Protein AF-A0A9J6DVX5-F1 (afdb_monomer)

Sequence (212 aa):
MESRRSPYCRVLVPPPRRITADFGVPSWTFKRDCSFNIYIAAEKEGKFMERRSAPELQNKARELMKMKANKMMVREQMEKESGSAVSLKDLSNIAAKHRLLQPRNDLPEVVRMLQEKHNATVRLLTDENRELQAVYFQDDVMKKSFQCWPEVIFIDATYKLLETRMSCFLVIIENGNGESEIVAVGLFSTEDADTLRWFFEEFKDLNPVGTQ

Organism: Rhipicephalus microplus (NCBI:txid6941)

pLDDT: mean 70.84, std 22.7, range [27.11, 95.69]

Radius of gyration: 30.93 Å; Cα contacts (8 Å, |Δi|>4): 215; chains: 1; bounding box: 90×48×85 Å

Nearest PDB structures (foldseek):
  4c75-assembly4_D  TM=4.278E-01  e=4.220E-01  synthetic construct
  5eph-assembly2_B  TM=4.300E-01  e=5.066E-01  Pseudomonas aeruginosa
  4uhu-assembly1_A  TM=3.845E-01  e=4.767E-01  synthetic construct
  8iso-assembly1_A  TM=4.091E-01  e=6.463E-01  Stenotrophomonas sp. KCTC 12332
  3thr-assembly1_B  TM=3.711E-01  e=4.220E-01  Rattus norvegicus

Foldseek 3Di:
DDDDDDDDDDDDDDDDDDDDDDDDDPDDDDPPPDPDDDDDFDDDPNDTDDPDDDPVLLVVLQVCVVVVHDLVVSQVVSCVVVVDRDDSVNSVVSNVVVVVVDPPDDPVVVVCCCCPVQVKDKDFDADPVRHTFKIKIFGPVLLVQCLQFVPDWDKDWDADPDPLRWIKIWIWTAHPVRDIDTNMIMTGPDDDPVSVVVRVVVVCVSRPRPPD

Solvent-accessible surface area (backbone atoms only — not comparable to full-atom values): 13495 Å² total; per-residue (Å²): 133,87,79,91,82,85,84,84,89,85,85,84,80,82,87,84,85,88,81,82,87,87,85,91,72,100,64,88,83,77,76,89,88,55,103,58,92,78,83,84,78,65,70,57,93,93,39,79,71,74,89,73,74,59,70,68,59,54,52,54,52,48,53,49,52,70,71,67,50,57,67,67,59,54,36,54,53,46,29,73,74,65,78,42,93,63,53,72,64,55,57,49,50,52,53,52,53,51,58,73,71,47,85,85,78,54,60,70,59,52,53,48,47,39,38,75,75,58,61,24,52,75,48,77,42,60,48,98,88,69,46,75,36,35,37,40,40,36,37,67,63,20,51,50,53,40,71,76,31,71,87,48,80,46,77,48,78,44,74,67,82,42,98,81,62,30,38,38,35,40,34,31,27,49,42,99,86,73,48,76,43,68,40,36,40,36,42,24,65,54,95,44,74,67,55,52,49,51,52,53,49,53,51,45,71,76,52,69,76,72,86,121

Structure (mmCIF, N/CA/C/O backbone):
data_AF-A0A9J6DVX5-F1
#
_entry.id   AF-A0A9J6DVX5-F1
#
loop_
_atom_site.group_PDB
_atom_site.id
_atom_site.type_symbol
_atom_site.label_atom_id
_atom_site.label_alt_id
_atom_site.label_comp_id
_atom_site.label_asym_id
_atom_site.label_entity_id
_atom_site.label_seq_id
_atom_site.pdbx_PDB_ins_code
_atom_site.Cartn_x
_atom_site.Cartn_y
_atom_site.Cartn_z
_atom_site.occupancy
_atom_site.B_iso_or_equiv
_atom_site.auth_seq_id
_atom_site.auth_comp_id
_atom_site.auth_asym_id
_atom_site.auth_atom_id
_atom_site.pdbx_PDB_model_num
ATOM 1 N N . MET A 1 1 ? -65.593 -31.768 47.726 1.00 35.91 1 MET A N 1
ATOM 2 C CA . MET A 1 1 ? -64.366 -32.464 48.162 1.00 35.91 1 MET A CA 1
ATOM 3 C C . MET A 1 1 ? -63.219 -31.838 47.380 1.00 35.91 1 MET A C 1
ATOM 5 O O . MET A 1 1 ? -63.156 -32.035 46.178 1.00 35.91 1 MET A O 1
ATOM 9 N N . GLU A 1 2 ? -62.613 -30.756 47.885 1.00 27.11 2 GLU A N 1
ATOM 10 C CA . GLU A 1 2 ? -61.389 -30.773 48.730 1.00 27.11 2 GLU A CA 1
ATOM 11 C C . GLU A 1 2 ? -60.232 -31.496 48.025 1.00 27.11 2 GLU A C 1
ATOM 13 O O . GLU A 1 2 ? -60.391 -32.632 47.616 1.00 27.11 2 GLU A O 1
ATOM 18 N N . SER A 1 3 ? -59.050 -30.917 47.802 1.00 28.67 3 SER A N 1
ATOM 19 C CA . SER A 1 3 ? -58.213 -30.138 48.724 1.00 28.67 3 SER A CA 1
ATOM 20 C C . SER A 1 3 ? -57.052 -29.503 47.927 1.00 28.67 3 SER A C 1
ATOM 22 O O . SER A 1 3 ? -56.365 -30.197 47.190 1.00 28.67 3 SER A O 1
ATOM 24 N N . ARG A 1 4 ? -56.864 -28.174 47.946 1.00 30.17 4 ARG A N 1
ATOM 25 C CA . ARG A 1 4 ? -55.754 -27.449 48.620 1.00 30.17 4 ARG A CA 1
ATOM 26 C C . ARG A 1 4 ? -54.402 -28.205 48.709 1.00 30.17 4 ARG A C 1
ATOM 28 O O . ARG A 1 4 ? -54.316 -29.192 49.427 1.00 30.17 4 ARG A O 1
ATOM 35 N N . ARG A 1 5 ? -53.319 -27.621 48.171 1.00 32.72 5 ARG A N 1
ATOM 36 C CA . ARG A 1 5 ? -52.193 -26.972 48.903 1.00 32.72 5 ARG A CA 1
ATOM 37 C C . ARG A 1 5 ? -50.930 -26.833 48.027 1.00 32.72 5 ARG A C 1
ATOM 39 O O . ARG A 1 5 ? -50.471 -27.768 47.391 1.00 32.72 5 ARG A O 1
ATOM 46 N N . SER A 1 6 ? -50.401 -25.613 48.075 1.00 29.30 6 SER A N 1
ATOM 47 C CA . SER A 1 6 ? -49.062 -25.117 47.716 1.00 29.30 6 SER A CA 1
ATOM 48 C C . SER A 1 6 ? -47.950 -25.768 48.585 1.00 29.30 6 SER A C 1
ATOM 50 O O . SER A 1 6 ? -48.267 -26.638 49.392 1.00 29.30 6 SER A O 1
ATOM 52 N N . PRO A 1 7 ? -46.766 -25.146 48.748 1.00 43.44 7 PRO A N 1
ATOM 53 C CA . PRO A 1 7 ? -45.590 -24.927 47.892 1.00 43.44 7 PRO A CA 1
ATOM 54 C C . PRO A 1 7 ? -44.380 -25.783 48.386 1.00 43.44 7 PRO A C 1
ATOM 56 O O . PRO A 1 7 ? -44.486 -26.501 49.370 1.00 43.44 7 PRO A O 1
ATOM 59 N N . TYR A 1 8 ? -43.199 -25.609 47.777 1.00 28.34 8 TYR A N 1
ATOM 60 C CA . TYR A 1 8 ? -41.861 -25.956 48.311 1.00 28.34 8 TYR A CA 1
ATOM 61 C C . TYR A 1 8 ? -41.354 -27.421 48.297 1.00 28.34 8 TYR A C 1
ATOM 63 O O . TYR A 1 8 ? -41.702 -28.243 49.134 1.00 28.34 8 TYR A O 1
ATOM 71 N N . CYS A 1 9 ? -40.279 -27.584 47.505 1.00 27.61 9 CYS A N 1
ATOM 72 C CA . CYS A 1 9 ? -38.928 -27.969 47.961 1.00 27.61 9 CYS A CA 1
ATOM 73 C C . CYS A 1 9 ? -38.578 -29.468 48.050 1.00 27.61 9 CYS A C 1
ATOM 75 O O . CYS A 1 9 ? -39.190 -30.216 48.802 1.00 27.61 9 CYS A O 1
ATOM 77 N N . ARG A 1 10 ? -37.472 -29.859 47.391 1.00 27.52 10 ARG A N 1
ATOM 78 C CA . ARG A 1 10 ? -36.209 -30.313 48.027 1.00 27.52 10 ARG A CA 1
ATOM 79 C C . ARG A 1 10 ? -35.356 -31.106 47.032 1.00 27.52 10 ARG A C 1
ATOM 81 O O . ARG A 1 10 ? -35.725 -32.207 46.650 1.00 27.52 10 ARG A O 1
ATOM 88 N N . VAL A 1 11 ? -34.151 -30.622 46.740 1.00 27.91 11 VAL A N 1
ATOM 89 C CA . VAL A 1 11 ? -33.005 -31.530 46.592 1.00 27.91 11 VAL A CA 1
ATOM 90 C C . VAL A 1 11 ? -32.015 -31.163 47.687 1.00 27.91 11 VAL A C 1
ATOM 92 O O . VAL A 1 11 ? -31.523 -30.040 47.768 1.00 27.91 11 VAL A O 1
ATOM 95 N N . LEU A 1 12 ? -31.853 -32.123 48.590 1.00 31.02 12 LEU A N 1
ATOM 96 C CA . LEU A 1 12 ? -30.982 -32.132 49.756 1.00 31.02 12 LEU A CA 1
ATOM 97 C C . LEU A 1 12 ? -29.549 -32.449 49.316 1.00 31.02 12 LEU A C 1
ATOM 99 O O . LEU A 1 12 ? -29.352 -33.399 48.564 1.00 31.02 12 LEU A O 1
ATOM 103 N N . VAL A 1 13 ? -28.553 -31.731 49.838 1.00 30.17 13 VAL A N 1
ATOM 104 C CA . VAL A 1 13 ? -27.146 -32.183 49.864 1.00 30.17 13 VAL A CA 1
ATOM 105 C C . VAL A 1 13 ? -26.436 -31.598 51.107 1.00 30.17 13 VAL A C 1
ATOM 107 O O . VAL A 1 13 ? -26.957 -30.647 51.692 1.00 30.17 13 VAL A O 1
ATOM 110 N N . PRO A 1 14 ? -25.339 -32.213 51.600 1.00 31.70 14 PRO A N 1
ATOM 111 C CA . PRO A 1 14 ? -25.166 -32.712 52.968 1.00 31.70 14 PRO A CA 1
ATOM 112 C C . PRO A 1 14 ? -24.481 -31.686 53.899 1.00 31.70 14 PRO A C 1
ATOM 114 O O . PRO A 1 14 ? -24.074 -30.617 53.442 1.00 31.70 14 PRO A O 1
ATOM 117 N N . PRO A 1 15 ? -24.341 -31.983 55.210 1.00 29.77 15 PRO A N 1
ATOM 118 C CA . PRO A 1 15 ? -23.851 -31.028 56.204 1.00 29.77 15 PRO A CA 1
ATOM 119 C C . PRO A 1 15 ? -22.326 -30.789 56.127 1.00 29.77 15 PRO A C 1
ATOM 121 O O . PRO A 1 15 ? -21.598 -31.563 55.502 1.00 29.77 15 PRO A O 1
ATOM 124 N N . PRO A 1 16 ? -21.829 -29.709 56.764 1.00 38.16 16 PRO A N 1
ATOM 125 C CA . PRO A 1 16 ? -20.551 -29.090 56.430 1.00 38.16 16 PRO A CA 1
ATOM 126 C C . PRO A 1 16 ? -19.381 -29.647 57.252 1.00 38.16 16 PRO A C 1
ATOM 128 O O . PRO A 1 16 ? -19.539 -29.990 58.424 1.00 38.16 16 PRO A O 1
ATOM 131 N N . ARG A 1 17 ? -18.165 -29.610 56.690 1.00 31.55 17 ARG A N 1
ATOM 132 C CA . ARG A 1 17 ? -16.942 -29.531 57.506 1.00 31.55 17 ARG A CA 1
ATOM 133 C C . ARG A 1 17 ? -16.530 -28.065 57.646 1.00 31.55 17 ARG A C 1
ATOM 135 O O . ARG A 1 17 ? -16.303 -27.378 56.656 1.00 31.55 17 ARG A O 1
ATOM 142 N N . ARG A 1 18 ? -16.501 -27.605 58.900 1.00 33.59 18 ARG A N 1
ATOM 143 C CA . ARG A 1 18 ? -16.091 -26.267 59.349 1.00 33.59 18 ARG A CA 1
ATOM 144 C C . ARG A 1 18 ? -14.622 -25.993 59.035 1.00 33.59 18 ARG A C 1
ATOM 146 O O . ARG A 1 18 ? -13.783 -26.793 59.434 1.00 33.59 18 ARG A O 1
ATOM 153 N N . ILE A 1 19 ? -14.340 -24.799 58.514 1.00 30.50 19 ILE A N 1
ATOM 154 C CA . ILE A 1 19 ? -13.184 -23.983 58.913 1.00 30.50 19 ILE A CA 1
ATOM 155 C C . ILE A 1 19 ? -13.693 -22.537 59.093 1.00 30.50 19 ILE A C 1
ATOM 157 O O . ILE A 1 19 ? -14.470 -22.036 58.284 1.00 30.50 19 ILE A O 1
ATOM 161 N N . THR A 1 20 ? -13.341 -21.951 60.235 1.00 35.44 20 THR A N 1
ATOM 162 C CA . THR A 1 20 ? -13.728 -20.654 60.832 1.00 35.44 20 THR A CA 1
ATOM 163 C C . THR A 1 20 ? -13.136 -19.451 60.067 1.00 35.44 20 THR A C 1
ATOM 165 O O . THR A 1 20 ? -12.025 -19.577 59.568 1.00 35.44 20 THR A O 1
ATOM 168 N N . ALA A 1 21 ? -13.919 -18.398 59.761 1.00 35.44 21 ALA A N 1
ATOM 169 C CA . ALA A 1 21 ? -13.969 -17.059 60.416 1.00 35.44 21 ALA A CA 1
ATOM 170 C C . ALA A 1 21 ? -12.627 -16.269 60.311 1.00 35.44 21 ALA A C 1
ATOM 172 O O . ALA A 1 21 ? -11.592 -16.830 60.638 1.00 35.44 21 ALA A O 1
ATOM 173 N N . ASP A 1 22 ? -12.502 -15.029 59.809 1.00 32.22 22 ASP A N 1
ATOM 174 C CA . ASP A 1 22 ? -13.299 -13.814 60.043 1.00 32.22 22 ASP A CA 1
ATOM 175 C C . ASP A 1 22 ? -12.993 -12.657 59.040 1.00 32.22 22 ASP A C 1
ATOM 177 O O . ASP A 1 22 ? -11.993 -12.675 58.325 1.00 32.22 22 ASP A O 1
ATOM 181 N N . PHE A 1 23 ? -13.840 -11.613 59.117 1.00 32.16 23 PHE A N 1
ATOM 182 C CA . PHE A 1 23 ? -13.675 -10.199 58.702 1.00 32.16 23 PHE A CA 1
ATOM 183 C C . PHE A 1 23 ? -14.101 -9.742 57.283 1.00 32.16 23 PHE A C 1
ATOM 185 O O . PHE A 1 23 ? -13.308 -9.566 56.366 1.00 32.16 23 PHE A O 1
ATOM 192 N N . GLY A 1 24 ? -15.397 -9.414 57.165 1.00 41.31 24 GLY A N 1
ATOM 193 C CA . GLY A 1 24 ? -15.870 -8.044 56.890 1.00 41.31 24 GLY A CA 1
ATOM 194 C 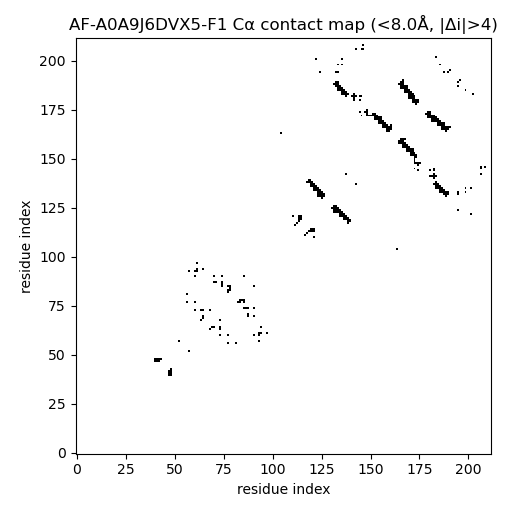C . GLY A 1 24 ? -15.489 -7.329 55.585 1.00 41.31 24 GLY A C 1
ATOM 195 O O . GLY A 1 24 ? -14.767 -6.343 55.645 1.00 41.31 24 GLY A O 1
ATOM 196 N N . VAL A 1 25 ? -16.091 -7.708 54.446 1.00 31.88 25 VAL A N 1
ATOM 197 C CA . VAL A 1 25 ? -16.283 -6.842 53.253 1.00 31.88 25 VAL A CA 1
ATOM 198 C C . VAL A 1 25 ? -17.513 -7.344 52.465 1.00 31.88 25 VAL A C 1
ATOM 200 O O . VAL A 1 25 ? -17.597 -8.558 52.252 1.00 31.88 25 VAL A O 1
ATOM 203 N N . PRO A 1 26 ? -18.464 -6.507 51.982 1.00 31.94 26 PRO A N 1
ATOM 204 C CA . PRO A 1 26 ? -19.507 -6.971 51.065 1.00 31.94 26 PRO A CA 1
ATOM 205 C C . PRO A 1 26 ? -18.882 -7.221 49.686 1.00 31.94 26 PRO A C 1
ATOM 207 O O . PRO A 1 26 ? -18.869 -6.369 48.799 1.00 31.94 26 PRO A O 1
ATOM 210 N N . SER A 1 27 ? -18.292 -8.401 49.537 1.00 29.58 27 SER A N 1
ATOM 211 C CA . SER A 1 27 ? -17.757 -8.910 48.282 1.00 29.58 27 SER A CA 1
ATOM 212 C C . SER A 1 27 ? -18.866 -9.618 47.509 1.00 29.58 27 SER A C 1
ATOM 214 O O . SER A 1 27 ? -19.685 -10.344 48.071 1.00 29.58 27 SER A O 1
ATOM 216 N N . TRP A 1 28 ? -18.902 -9.395 46.199 1.00 35.62 28 TRP A N 1
ATOM 217 C CA . TRP A 1 28 ? -19.701 -10.197 45.282 1.00 35.62 28 TRP A CA 1
ATOM 218 C C . TRP A 1 28 ? -19.323 -11.671 45.463 1.00 35.62 28 TRP A C 1
ATOM 220 O O . TRP A 1 28 ? -18.199 -12.068 45.153 1.00 35.62 28 TRP A O 1
ATOM 230 N N . THR A 1 29 ? -20.237 -12.489 45.977 1.00 34.22 29 THR A N 1
ATOM 231 C CA . THR A 1 29 ? -19.992 -13.918 46.177 1.00 34.22 29 THR A CA 1
ATOM 232 C C . THR A 1 29 ? -20.212 -14.663 44.866 1.00 34.22 29 THR A C 1
ATOM 234 O O . THR A 1 29 ? -21.312 -15.079 44.513 1.00 34.22 29 THR A O 1
ATOM 237 N N . PHE A 1 30 ? -19.127 -14.832 44.114 1.00 33.97 30 PHE A N 1
ATOM 238 C CA . PHE A 1 30 ? -19.067 -15.775 43.003 1.00 33.97 30 PHE A CA 1
ATOM 239 C C . PHE A 1 30 ? -19.060 -17.198 43.578 1.00 33.97 30 PHE A C 1
ATOM 241 O O . PHE A 1 30 ? -18.118 -17.581 44.274 1.00 33.97 30 PHE A O 1
ATOM 248 N N . LYS A 1 31 ? -20.099 -17.995 43.317 1.00 35.09 31 LYS A N 1
ATOM 249 C CA . LYS A 1 31 ? -20.113 -19.414 43.695 1.00 35.09 31 LYS A CA 1
ATOM 250 C C . LYS A 1 31 ? -19.370 -20.189 42.599 1.00 35.09 31 LYS A C 1
ATOM 252 O O . LYS A 1 31 ? -19.887 -20.315 41.497 1.00 35.09 31 LYS A O 1
ATOM 257 N N . ARG A 1 32 ? -18.140 -20.648 42.871 1.00 42.12 32 ARG A N 1
ATOM 258 C CA . ARG A 1 32 ? -17.258 -21.314 41.883 1.00 42.12 32 ARG A CA 1
ATOM 259 C C . ARG A 1 32 ? -17.693 -22.722 41.455 1.00 42.12 32 ARG A C 1
ATOM 261 O O . ARG A 1 32 ? -17.075 -23.268 40.552 1.00 42.12 32 ARG A O 1
ATOM 268 N N . ASP A 1 33 ? -18.776 -23.266 42.006 1.00 36.09 33 ASP A N 1
ATOM 269 C CA . ASP A 1 33 ? -19.093 -24.692 41.856 1.00 36.09 33 ASP A CA 1
ATOM 270 C C . ASP A 1 33 ? -20.469 -24.942 41.212 1.00 36.09 33 ASP A C 1
ATOM 272 O O . ASP A 1 33 ? -21.287 -25.705 41.723 1.00 36.09 33 ASP A O 1
ATOM 276 N N . CYS A 1 34 ? -20.766 -24.279 40.091 1.00 36.09 34 CYS A N 1
ATOM 277 C CA . CYS A 1 34 ? -21.930 -24.585 39.251 1.00 36.09 34 CYS A CA 1
ATOM 278 C C . CYS A 1 34 ? -21.524 -24.569 37.772 1.00 36.09 34 CYS A C 1
ATOM 280 O O . CYS A 1 34 ? -20.994 -23.574 37.289 1.00 36.09 34 CYS A O 1
ATOM 282 N N . SER A 1 35 ? -21.831 -25.638 37.027 1.00 40.00 35 SER A N 1
ATOM 283 C CA . SER A 1 35 ? -21.632 -25.720 35.565 1.00 40.00 35 SER A CA 1
ATOM 284 C C . SER A 1 35 ? -22.536 -24.765 34.767 1.00 40.00 35 SER A C 1
ATOM 286 O O . SER A 1 35 ? -22.452 -24.708 33.545 1.00 40.00 35 SER A O 1
ATOM 288 N N . PHE A 1 36 ? -23.402 -24.017 35.454 1.00 36.97 36 PHE A N 1
ATOM 289 C CA . PHE A 1 36 ? -24.272 -22.999 34.885 1.00 36.97 36 PHE A CA 1
ATOM 290 C C . PHE A 1 36 ? -23.956 -21.647 35.524 1.00 36.97 36 PHE A C 1
ATOM 292 O O . PHE A 1 36 ? -24.023 -21.491 36.744 1.00 36.97 36 PHE A O 1
ATOM 299 N N . ASN A 1 37 ? -23.625 -20.666 34.681 1.00 34.81 37 ASN A N 1
ATOM 300 C CA . ASN A 1 37 ? -23.434 -19.278 35.089 1.00 34.81 37 ASN A CA 1
ATOM 301 C C . ASN A 1 37 ? -24.777 -18.702 35.555 1.00 34.81 37 ASN A C 1
ATOM 303 O O . ASN A 1 37 ? -25.625 -18.346 34.739 1.00 34.81 37 ASN A O 1
ATOM 307 N N . ILE A 1 38 ? -24.978 -18.613 36.869 1.00 37.06 38 ILE A N 1
ATOM 308 C CA . ILE A 1 38 ? -26.127 -17.915 37.446 1.00 37.06 38 ILE A CA 1
ATOM 309 C C . ILE A 1 38 ? -25.750 -16.438 37.586 1.00 37.06 38 ILE A C 1
ATOM 311 O O . ILE A 1 38 ? -24.894 -16.079 38.395 1.00 37.06 38 ILE A O 1
ATOM 315 N N . TYR A 1 39 ? -26.392 -15.578 36.797 1.00 38.25 39 TYR A N 1
ATOM 316 C CA . TYR A 1 39 ? -26.259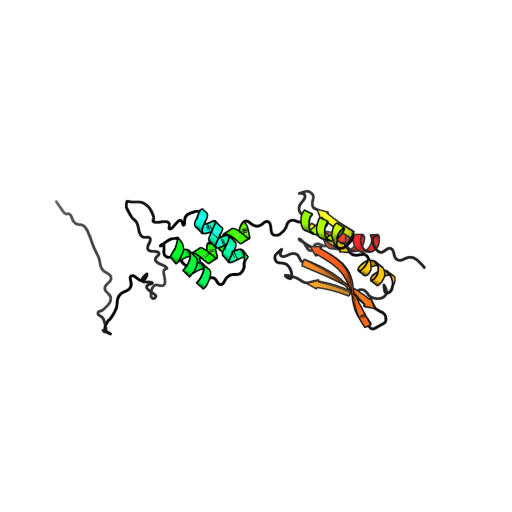 -14.126 36.906 1.00 38.25 39 TYR A CA 1
ATOM 317 C C . TYR A 1 39 ? -27.309 -13.600 37.887 1.00 38.25 39 TYR A C 1
ATOM 319 O O . TYR A 1 39 ? -28.505 -13.672 37.618 1.00 38.25 39 TYR A O 1
ATOM 327 N N . ILE A 1 40 ? -26.867 -13.072 39.029 1.00 40.50 40 ILE A N 1
ATOM 328 C CA . ILE A 1 40 ? -27.747 -12.417 40.003 1.00 40.50 40 ILE A CA 1
ATOM 329 C C . ILE A 1 40 ? -27.700 -10.911 39.732 1.00 40.50 40 ILE A C 1
ATOM 331 O O . ILE A 1 40 ? -26.667 -10.273 39.942 1.00 40.50 40 ILE A O 1
ATOM 335 N N . ALA A 1 41 ? -28.806 -10.345 39.249 1.00 44.69 41 ALA A N 1
ATOM 336 C CA . ALA A 1 41 ? -28.982 -8.901 39.132 1.00 44.69 41 ALA A CA 1
ATOM 337 C C . ALA A 1 41 ? -29.642 -8.358 40.407 1.00 44.69 41 ALA A C 1
ATOM 339 O O . ALA A 1 41 ? -30.604 -8.937 40.906 1.00 44.69 41 ALA A O 1
ATOM 340 N N . ALA A 1 42 ? -29.122 -7.252 40.941 1.00 45.12 42 ALA A N 1
ATOM 341 C CA . ALA A 1 42 ? -29.756 -6.548 42.049 1.00 45.12 42 ALA A CA 1
ATOM 342 C C . ALA A 1 42 ? -30.871 -5.640 41.510 1.00 45.12 42 ALA A C 1
ATOM 344 O O . ALA A 1 42 ? -30.633 -4.804 40.633 1.00 45.12 42 ALA A O 1
ATOM 345 N N . GLU A 1 43 ? -32.075 -5.801 42.048 1.00 37.69 43 GLU A N 1
ATOM 346 C CA . GLU A 1 43 ? -33.254 -5.009 41.706 1.00 37.69 43 GLU A CA 1
ATOM 347 C C . GLU A 1 43 ? -33.573 -4.057 42.867 1.00 37.69 43 GLU A C 1
ATOM 349 O O . GLU A 1 43 ? -33.566 -4.461 44.032 1.00 37.69 43 GLU A O 1
ATOM 354 N N . LYS A 1 44 ? -33.830 -2.779 42.569 1.00 42.22 44 LYS A N 1
ATOM 355 C CA . LYS A 1 44 ? -34.366 -1.814 43.538 1.00 42.22 44 LYS A CA 1
ATOM 356 C C . LYS A 1 44 ? -35.578 -1.143 42.898 1.00 42.22 44 LYS A C 1
ATOM 358 O O . LYS A 1 44 ? -35.463 -0.608 41.800 1.00 42.22 44 LYS A O 1
ATOM 363 N N . GLU A 1 45 ? -36.731 -1.206 43.565 1.00 46.69 45 GLU A N 1
ATOM 364 C CA . GLU A 1 45 ? -37.984 -0.564 43.118 1.00 46.69 45 GLU A CA 1
ATOM 365 C C . GLU A 1 45 ? -38.410 -0.943 41.681 1.00 46.69 45 GLU A C 1
ATOM 367 O O . GLU A 1 45 ? -38.857 -0.102 40.904 1.00 46.69 45 GLU A O 1
ATOM 372 N N . GLY A 1 46 ? -38.243 -2.217 41.301 1.00 42.94 46 GLY A N 1
ATOM 373 C CA . GLY A 1 46 ? -38.672 -2.729 39.990 1.00 42.94 46 GLY A CA 1
ATOM 374 C C . GLY A 1 46 ? -37.852 -2.218 38.799 1.00 42.94 46 GLY A C 1
ATOM 375 O O . GLY A 1 46 ? -38.288 -2.331 37.654 1.00 42.94 46 GLY A O 1
ATOM 376 N N . LYS A 1 47 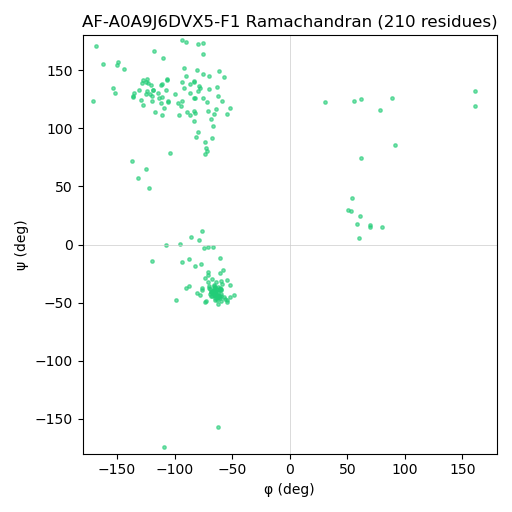? -36.674 -1.629 39.045 1.00 39.75 47 LYS A N 1
ATOM 377 C CA . LY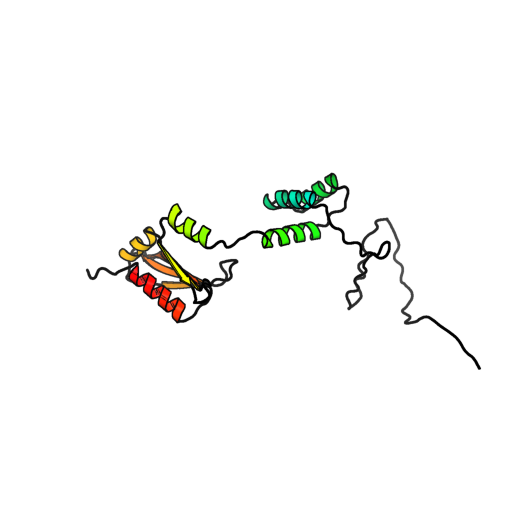S A 1 47 ? -35.712 -1.257 38.003 1.00 39.75 47 LYS A CA 1
ATOM 378 C C . LYS A 1 47 ? -34.396 -2.004 38.200 1.00 39.75 47 LYS A C 1
ATOM 380 O O . LYS A 1 47 ? -33.828 -2.034 39.294 1.00 39.75 47 LYS A O 1
ATOM 385 N N . PHE A 1 48 ? -33.890 -2.572 37.105 1.00 42.22 48 PHE A N 1
ATOM 386 C CA . PHE A 1 48 ? -32.538 -3.122 37.037 1.00 42.22 48 PHE A CA 1
ATOM 387 C C . PHE A 1 48 ? -31.518 -2.016 37.344 1.00 42.22 48 PHE A C 1
ATOM 389 O O . PHE A 1 48 ? -31.498 -0.977 36.681 1.00 42.22 48 PHE A O 1
ATOM 396 N N . MET A 1 49 ? -30.666 -2.235 38.349 1.00 41.22 49 MET A N 1
ATOM 397 C CA . MET A 1 49 ? -29.609 -1.294 38.728 1.00 41.22 49 MET A CA 1
ATOM 398 C C . MET A 1 49 ? -28.472 -1.325 37.696 1.00 41.22 49 MET A C 1
ATOM 400 O O . MET A 1 49 ? -27.500 -2.066 37.837 1.00 41.22 49 MET A O 1
ATOM 404 N N . GLU A 1 50 ? -28.575 -0.510 36.648 1.00 47.16 50 GLU A N 1
ATOM 405 C CA . GLU A 1 50 ? -27.469 -0.257 35.723 1.00 47.16 50 GLU A CA 1
ATOM 406 C C . GLU A 1 50 ? -26.560 0.840 36.310 1.00 47.16 50 GLU A C 1
ATOM 408 O O . GLU A 1 50 ? -26.977 1.987 36.474 1.00 47.16 50 GLU A O 1
ATOM 413 N N . ARG A 1 51 ? -25.302 0.510 36.649 1.00 49.94 51 ARG A N 1
ATOM 414 C CA . ARG A 1 51 ? -24.301 1.503 37.085 1.00 49.94 51 ARG A CA 1
ATOM 415 C C . ARG A 1 51 ? -23.861 2.355 35.889 1.00 49.94 51 ARG A C 1
ATOM 417 O O . ARG A 1 51 ? -22.816 2.103 35.295 1.00 49.94 51 ARG A O 1
ATOM 424 N N . ARG A 1 52 ? -24.649 3.360 35.505 1.00 52.12 52 ARG A N 1
ATOM 425 C CA . ARG A 1 52 ? -24.209 4.372 34.532 1.00 52.12 52 ARG A CA 1
ATOM 426 C C . ARG A 1 52 ? -23.386 5.431 35.260 1.00 52.12 52 ARG A C 1
ATOM 428 O O . ARG A 1 52 ? -23.915 6.157 36.094 1.00 52.12 52 ARG A O 1
ATOM 435 N N . SER A 1 53 ? -22.091 5.516 34.957 1.00 57.16 53 SER A N 1
ATOM 436 C CA . SER A 1 53 ? -21.268 6.652 35.382 1.00 57.16 53 SER A CA 1
ATOM 437 C C . SER A 1 53 ? -21.675 7.907 34.609 1.00 57.16 53 SER A C 1
ATOM 439 O O . SER A 1 53 ? -22.044 7.815 33.434 1.00 57.16 53 SER A O 1
ATOM 441 N N . ALA A 1 54 ? -21.613 9.072 35.259 1.00 63.28 54 ALA A N 1
ATOM 442 C CA . ALA A 1 54 ? -21.951 10.345 34.629 1.00 63.28 54 ALA A CA 1
ATOM 443 C C . ALA A 1 54 ? -21.082 10.595 33.373 1.00 63.28 54 ALA A C 1
ATOM 445 O O . ALA A 1 54 ? -19.902 10.227 33.362 1.00 63.28 54 ALA A O 1
ATOM 446 N N . PRO A 1 55 ? -21.633 11.211 32.311 1.00 65.75 55 PRO A N 1
ATOM 447 C CA . PRO A 1 55 ? -20.940 11.379 31.029 1.00 65.75 55 PRO A CA 1
ATOM 448 C C . PRO A 1 55 ? -19.633 12.185 31.136 1.00 65.75 55 PRO A C 1
ATOM 450 O O . PRO A 1 55 ? -18.668 11.883 30.438 1.00 65.75 55 PRO A O 1
ATOM 453 N N . GLU A 1 56 ? -19.552 13.139 32.064 1.00 65.31 56 GLU A N 1
ATOM 454 C CA . GLU A 1 56 ? -18.343 13.935 32.325 1.00 65.31 56 GLU A CA 1
ATOM 455 C C . GLU A 1 56 ? -17.175 13.080 32.844 1.00 65.31 56 GLU A C 1
ATOM 457 O O . GLU A 1 56 ? -16.046 13.183 32.359 1.00 65.31 56 GLU A O 1
ATOM 462 N N . LEU A 1 57 ? -17.461 12.153 33.762 1.00 66.69 57 LEU A N 1
ATOM 463 C CA . LEU A 1 57 ? -16.485 11.201 34.303 1.00 66.69 57 LEU A CA 1
ATOM 464 C C . LEU A 1 57 ? -15.985 10.229 33.229 1.00 66.69 57 LEU A C 1
ATOM 466 O O . LEU A 1 57 ? -14.807 9.874 33.204 1.00 66.69 57 LEU A O 1
ATOM 470 N N . GLN A 1 58 ? -16.854 9.834 32.295 1.00 68.88 58 GLN A N 1
ATOM 471 C CA . GLN A 1 58 ? -16.445 9.006 31.160 1.00 68.88 58 GLN A CA 1
ATOM 472 C C . GLN A 1 58 ? -15.492 9.752 30.221 1.00 68.88 58 GLN A C 1
ATOM 474 O O . GLN A 1 58 ? -14.554 9.140 29.713 1.00 68.88 58 GLN A O 1
ATOM 479 N N . ASN A 1 59 ? -15.694 11.054 30.005 1.00 73.12 59 ASN A N 1
ATOM 480 C CA . ASN A 1 59 ? -14.817 11.867 29.160 1.00 73.12 59 ASN A CA 1
ATOM 481 C C . ASN A 1 59 ? -13.439 12.072 29.797 1.00 73.12 59 ASN A C 1
ATOM 483 O O . ASN A 1 59 ? -12.422 11.866 29.138 1.00 73.12 59 ASN A O 1
ATOM 487 N N . LYS A 1 60 ? -13.384 12.347 31.101 1.00 75.12 60 LYS A N 1
ATOM 488 C CA . LYS A 1 60 ? -12.113 12.492 31.825 1.00 75.12 60 LYS A CA 1
ATOM 489 C C . LYS A 1 60 ? -11.336 11.174 31.915 1.00 75.12 60 LYS A C 1
ATOM 491 O O . LYS A 1 60 ? -10.125 11.139 31.694 1.00 75.12 60 LYS A O 1
ATOM 496 N N . ALA A 1 61 ? -12.037 10.057 32.137 1.00 72.69 61 ALA A N 1
ATOM 497 C CA . ALA A 1 61 ? -11.440 8.726 32.044 1.00 72.69 61 ALA A CA 1
ATOM 498 C C . ALA A 1 61 ? -10.892 8.445 30.633 1.00 72.69 61 ALA A C 1
ATOM 500 O O . ALA A 1 61 ? -9.824 7.850 30.505 1.00 72.69 61 ALA A O 1
ATOM 501 N N . ARG A 1 62 ? -11.572 8.896 29.566 1.00 74.06 62 ARG A N 1
ATOM 502 C CA . ARG A 1 62 ? -11.060 8.779 28.187 1.00 74.06 62 ARG A CA 1
ATOM 503 C C . ARG A 1 62 ? -9.764 9.559 27.991 1.00 74.06 62 ARG A C 1
ATOM 505 O O . ARG A 1 62 ? -8.843 9.009 27.396 1.00 74.06 62 ARG A O 1
ATOM 512 N N . GLU A 1 63 ? -9.663 10.787 28.494 1.00 78.88 63 GLU A N 1
ATOM 513 C CA . GLU A 1 63 ? -8.443 11.599 28.370 1.00 78.88 63 GLU A CA 1
ATOM 514 C C . GLU A 1 63 ? -7.246 10.969 29.086 1.00 78.88 63 GLU A C 1
ATOM 516 O O . GLU A 1 63 ? -6.184 10.792 28.485 1.00 78.88 63 GLU A O 1
ATOM 521 N N . LEU A 1 64 ? -7.429 10.539 30.337 1.00 79.06 64 LEU A N 1
ATOM 522 C CA . LEU A 1 64 ? -6.380 9.861 31.106 1.00 79.06 64 LEU A CA 1
ATOM 523 C C . LEU A 1 64 ? -5.931 8.557 30.427 1.00 79.06 64 LEU A C 1
ATOM 525 O O . LEU A 1 64 ? -4.741 8.245 30.373 1.00 79.06 64 LEU A O 1
ATOM 529 N N . MET A 1 65 ? -6.872 7.820 29.833 1.00 72.88 65 MET A N 1
ATOM 530 C CA . MET A 1 65 ? -6.574 6.595 29.087 1.00 72.88 65 MET A CA 1
ATOM 531 C C . MET A 1 65 ? -5.915 6.877 27.725 1.00 72.88 65 MET A C 1
ATOM 533 O O . MET A 1 65 ? -5.108 6.066 27.267 1.00 72.88 65 MET A O 1
ATOM 537 N N . LYS A 1 66 ? -6.194 8.025 27.088 1.00 73.69 66 LYS A N 1
ATOM 538 C CA . LYS A 1 66 ? -5.511 8.486 25.863 1.00 73.69 66 LYS A CA 1
ATOM 539 C C . LYS A 1 66 ? -4.034 8.788 26.130 1.00 73.69 66 LYS A C 1
ATOM 541 O O . LYS A 1 66 ? -3.194 8.467 25.295 1.00 73.69 66 LYS A O 1
ATOM 546 N N . MET A 1 67 ? -3.710 9.293 27.320 1.00 78.56 67 MET A N 1
ATOM 547 C CA . MET A 1 67 ? -2.333 9.524 27.781 1.00 78.56 67 MET A CA 1
ATOM 548 C C . MET A 1 67 ? -1.593 8.242 28.216 1.00 78.56 67 MET A C 1
ATOM 550 O O . MET A 1 67 ? -0.525 8.324 28.816 1.00 78.56 67 MET A O 1
ATOM 554 N N . LYS A 1 68 ? -2.137 7.048 27.920 1.00 69.62 68 LYS A N 1
ATOM 555 C CA . LYS A 1 68 ? -1.593 5.736 28.327 1.00 69.62 68 LYS A CA 1
ATOM 556 C C . LYS A 1 68 ? -1.343 5.618 29.842 1.00 69.62 68 LYS A C 1
ATOM 558 O O . LYS A 1 68 ? -0.477 4.853 30.264 1.00 69.62 68 LYS A O 1
ATOM 563 N N . ALA A 1 69 ? -2.107 6.339 30.666 1.00 75.75 69 ALA A N 1
ATOM 564 C CA . ALA A 1 69 ? -1.986 6.247 32.116 1.00 75.75 69 ALA A CA 1
ATOM 565 C C . ALA A 1 69 ? -2.308 4.827 32.617 1.00 75.75 69 ALA A C 1
ATOM 567 O O . ALA A 1 69 ? -3.131 4.105 32.044 1.00 75.75 69 ALA A O 1
ATOM 568 N N . ASN A 1 70 ? -1.665 4.420 33.714 1.00 80.94 70 ASN A N 1
ATOM 569 C CA . ASN A 1 70 ? -1.913 3.120 34.329 1.00 80.94 70 ASN A CA 1
ATOM 570 C C . ASN A 1 70 ? -3.372 3.027 34.810 1.00 80.94 70 ASN A C 1
ATOM 572 O O . ASN A 1 70 ? -3.838 3.870 35.577 1.00 80.94 70 ASN A O 1
ATOM 576 N N . LYS A 1 71 ? -4.081 1.965 34.402 1.00 78.44 71 LYS A N 1
ATOM 577 C CA . LYS A 1 71 ? -5.499 1.732 34.729 1.00 78.44 71 LYS A CA 1
ATOM 578 C C . LYS A 1 71 ? -5.792 1.761 36.232 1.00 78.44 71 LYS A C 1
ATOM 580 O O . LYS A 1 71 ? -6.890 2.149 36.615 1.00 78.44 71 LYS A O 1
ATOM 585 N N . MET A 1 72 ? -4.830 1.366 37.066 1.00 76.81 72 MET A N 1
ATOM 586 C CA . MET A 1 72 ? -4.954 1.425 38.525 1.00 76.81 72 MET A CA 1
ATOM 587 C C . MET A 1 72 ? -4.993 2.867 39.036 1.00 76.81 72 MET A C 1
ATOM 589 O O . MET A 1 72 ? -5.868 3.206 39.823 1.00 76.81 72 MET A O 1
ATOM 593 N N . MET A 1 73 ? -4.120 3.731 38.518 1.00 78.31 73 MET A N 1
ATOM 594 C CA . MET A 1 73 ? -4.088 5.148 38.893 1.00 78.31 73 MET A CA 1
ATOM 595 C C . MET A 1 73 ? -5.317 5.900 38.382 1.00 78.31 73 MET A C 1
ATOM 597 O O . MET A 1 73 ? -5.876 6.737 39.085 1.00 78.31 73 MET A O 1
ATOM 601 N N . VAL A 1 74 ? -5.777 5.570 37.170 1.00 80.25 74 VAL A N 1
ATOM 602 C CA . VAL A 1 74 ? -7.026 6.128 36.633 1.00 80.25 74 VAL A CA 1
ATOM 603 C C . VAL A 1 74 ? -8.210 5.716 37.504 1.00 80.25 74 VAL A C 1
ATOM 605 O O . VAL A 1 74 ? -9.079 6.539 37.770 1.00 80.25 74 VAL A O 1
ATOM 608 N N . ARG A 1 75 ? -8.236 4.473 38.001 1.00 79.38 75 ARG A N 1
ATOM 609 C CA . ARG A 1 75 ? -9.271 4.016 38.934 1.00 79.38 75 ARG A CA 1
ATOM 610 C C . ARG A 1 75 ? -9.250 4.812 40.236 1.00 79.38 75 ARG A C 1
ATOM 612 O O . ARG A 1 75 ? -10.288 5.339 40.609 1.00 79.38 75 ARG A O 1
ATOM 619 N N . GLU A 1 76 ? -8.092 4.938 40.882 1.00 79.44 76 GLU A N 1
ATOM 620 C CA . GLU A 1 76 ? -7.954 5.671 42.150 1.00 79.44 76 GLU A CA 1
ATOM 621 C C . GLU A 1 76 ? -8.374 7.139 42.019 1.00 79.44 76 GLU A C 1
ATOM 623 O O . GLU A 1 76 ? -9.116 7.651 42.856 1.00 79.44 76 GLU A O 1
ATOM 628 N N . GLN A 1 77 ? -7.973 7.806 40.932 1.00 78.88 77 GLN A N 1
ATOM 629 C CA . GLN A 1 77 ? -8.378 9.187 40.671 1.00 78.88 77 GLN A CA 1
ATOM 630 C C . GLN A 1 77 ? -9.891 9.303 40.430 1.00 78.88 77 GLN A C 1
ATOM 632 O O . GLN A 1 77 ? -10.530 10.228 40.928 1.00 78.88 77 GLN A O 1
ATOM 637 N N . MET A 1 78 ? -10.485 8.357 39.699 1.00 75.12 78 MET A N 1
ATOM 638 C CA . MET A 1 78 ? -11.927 8.341 39.440 1.00 75.12 78 MET A CA 1
ATOM 639 C C . MET A 1 78 ? -12.744 8.009 40.693 1.00 75.12 78 MET A C 1
ATOM 641 O O . MET A 1 78 ? -13.815 8.579 40.882 1.00 75.12 78 MET A O 1
ATOM 645 N N . GLU A 1 79 ? -12.252 7.135 41.570 1.00 79.12 79 GLU A N 1
ATOM 646 C CA . GLU A 1 79 ? -12.879 6.831 42.863 1.00 79.12 79 GLU A CA 1
ATOM 647 C C . GLU A 1 79 ? -12.814 8.040 43.805 1.00 79.12 79 GLU A C 1
ATOM 649 O O . GLU A 1 79 ? -13.810 8.372 44.448 1.00 79.12 79 GLU A O 1
ATOM 654 N N . LYS A 1 80 ? -11.680 8.753 43.818 1.00 77.50 80 LYS A N 1
ATOM 655 C CA . LYS A 1 80 ? -11.486 9.973 44.612 1.00 77.50 80 LYS A CA 1
ATOM 656 C C . LYS A 1 80 ? -12.395 11.124 44.172 1.00 77.50 80 LYS A C 1
ATOM 658 O O . LYS A 1 80 ? -12.861 11.879 45.018 1.00 77.50 80 LYS A O 1
ATOM 663 N N . GLU A 1 81 ? -12.647 11.264 42.872 1.00 72.31 81 GLU A N 1
ATOM 664 C CA . GLU A 1 81 ? -13.472 12.351 42.324 1.00 72.31 81 GLU A CA 1
ATOM 665 C C . GLU A 1 81 ? -14.973 12.027 42.291 1.00 72.31 81 GLU A C 1
ATOM 667 O O . GLU A 1 81 ? -15.793 12.914 42.502 1.00 72.31 81 GLU A O 1
ATOM 672 N N . SER A 1 82 ? -15.353 10.773 42.026 1.00 67.19 82 SER A N 1
ATOM 673 C CA . SER A 1 82 ? -16.767 10.383 41.886 1.00 67.19 82 SER A CA 1
ATOM 674 C C . SER A 1 82 ? -17.410 9.872 43.175 1.00 67.19 82 SER A C 1
ATOM 676 O O . SER A 1 82 ? -18.628 9.687 43.215 1.00 67.19 82 SER A O 1
ATOM 678 N N . GLY A 1 83 ? -16.604 9.543 44.193 1.00 63.91 83 GLY A N 1
ATOM 679 C CA . GLY A 1 83 ? -17.057 8.855 45.407 1.00 63.91 83 GLY A CA 1
ATOM 680 C C . GLY A 1 83 ? -17.676 7.472 45.149 1.00 63.91 83 GLY A C 1
ATOM 681 O O . GLY A 1 83 ? -18.211 6.852 46.065 1.00 63.91 83 GLY A O 1
ATOM 682 N N . SER A 1 84 ? -17.634 6.985 43.905 1.00 66.31 84 SER A N 1
ATOM 683 C CA . SER A 1 84 ? -18.265 5.748 43.455 1.00 66.31 84 SER A CA 1
ATOM 684 C C . SER A 1 84 ? -17.195 4.724 43.101 1.00 66.31 84 SER A C 1
ATOM 686 O O . SER A 1 84 ? -16.209 5.050 42.446 1.00 66.31 84 SER A O 1
ATOM 688 N N . ALA A 1 85 ? -17.398 3.467 43.498 1.00 68.25 85 ALA A N 1
ATOM 689 C CA . ALA A 1 85 ? -16.472 2.386 43.168 1.00 68.25 85 ALA A CA 1
ATOM 690 C C . ALA A 1 85 ? -16.456 2.136 41.649 1.00 68.25 85 ALA A C 1
ATOM 692 O O . ALA A 1 85 ? -17.447 1.653 41.085 1.00 68.25 85 ALA A O 1
ATOM 693 N N . VAL A 1 86 ? -15.332 2.443 40.997 1.00 70.81 86 VAL A N 1
ATOM 694 C CA . VAL A 1 86 ? -15.131 2.247 39.556 1.00 70.81 86 VAL A CA 1
ATOM 695 C C . VAL A 1 86 ? -14.394 0.934 39.342 1.00 70.81 86 VAL A C 1
ATOM 697 O O . VAL A 1 86 ? -13.283 0.738 39.829 1.00 70.81 86 VAL A O 1
ATOM 700 N N . SER A 1 87 ? -14.977 0.002 38.588 1.00 75.31 87 SER A N 1
ATOM 701 C CA . SER A 1 87 ? -14.273 -1.247 38.303 1.00 75.31 87 SER A CA 1
ATOM 702 C C . SER A 1 87 ? -13.261 -1.071 37.164 1.00 75.31 87 SER A C 1
ATOM 704 O O . SER A 1 87 ? -13.464 -0.311 36.215 1.00 75.31 87 SER A O 1
ATOM 706 N N . LEU A 1 88 ? -12.178 -1.854 37.190 1.00 73.50 88 LEU A N 1
ATOM 707 C CA . LEU A 1 88 ? -11.227 -1.925 36.069 1.00 73.50 88 LEU A CA 1
ATOM 708 C C . LEU A 1 88 ? -11.889 -2.422 34.768 1.00 73.50 88 LEU A C 1
ATOM 710 O O . LEU A 1 88 ? -11.408 -2.132 33.665 1.00 73.50 88 LEU A O 1
ATOM 714 N N . LYS A 1 89 ? -12.997 -3.166 34.893 1.00 74.19 89 LYS A N 1
ATOM 715 C CA . LYS A 1 89 ? -13.813 -3.626 33.767 1.00 74.19 89 LYS A CA 1
ATOM 716 C C . LYS A 1 89 ? -14.529 -2.452 33.103 1.00 74.19 89 LYS A C 1
ATOM 718 O O . LYS A 1 89 ? -14.518 -2.373 31.881 1.00 74.19 89 LYS A O 1
ATOM 723 N N . ASP A 1 90 ? -15.043 -1.504 33.882 1.00 73.75 90 ASP A N 1
ATOM 724 C CA . ASP A 1 90 ? -15.698 -0.298 33.360 1.00 73.75 90 ASP A CA 1
ATOM 725 C C . ASP A 1 90 ? -14.708 0.584 32.598 1.00 73.75 90 ASP A C 1
ATOM 727 O O . ASP A 1 90 ? -14.986 0.984 31.470 1.00 73.75 90 ASP A O 1
ATOM 731 N N . LEU A 1 91 ? -13.504 0.788 33.142 1.00 77.69 91 LEU A N 1
ATOM 732 C CA . LEU A 1 91 ? -12.429 1.506 32.443 1.00 77.69 91 LEU A CA 1
ATOM 733 C C . LEU A 1 91 ? -12.021 0.808 31.140 1.00 77.69 91 LEU A C 1
ATOM 735 O O . LEU A 1 91 ? -11.772 1.460 30.125 1.00 77.69 91 LEU A O 1
ATOM 739 N N . SER A 1 92 ? -11.978 -0.525 31.142 1.00 76.88 92 SER A N 1
ATOM 740 C CA . SER A 1 92 ? -11.659 -1.304 29.942 1.00 76.88 92 SER A CA 1
ATOM 741 C C . SER A 1 92 ? -12.784 -1.245 28.901 1.00 76.88 92 SER A C 1
ATOM 743 O O . SER A 1 92 ? -12.493 -1.116 27.715 1.00 76.88 92 SER A O 1
ATOM 745 N N . ASN A 1 93 ? -14.049 -1.244 29.328 1.00 78.94 93 ASN A N 1
ATOM 746 C CA . ASN A 1 93 ? -15.211 -1.072 28.455 1.00 78.94 93 ASN A CA 1
ATOM 747 C C . ASN A 1 93 ? -15.279 0.342 27.861 1.00 78.94 93 ASN A C 1
ATOM 749 O O . ASN A 1 93 ? -15.584 0.494 26.680 1.00 78.94 93 ASN A O 1
ATOM 753 N N . ILE A 1 94 ? -14.960 1.375 28.649 1.00 76.50 94 ILE A N 1
ATOM 754 C CA . ILE A 1 94 ? -14.865 2.766 28.180 1.00 76.50 94 ILE A CA 1
ATOM 755 C C . ILE A 1 94 ? -13.752 2.893 27.139 1.00 76.50 94 ILE A C 1
ATOM 757 O O . ILE A 1 94 ? -13.975 3.464 26.074 1.00 76.50 94 ILE A O 1
ATOM 761 N N . ALA A 1 95 ? -12.579 2.310 27.399 1.00 71.12 95 ALA A N 1
ATOM 762 C CA . ALA A 1 95 ? -11.474 2.305 26.445 1.00 71.12 95 ALA A CA 1
ATOM 763 C C . ALA A 1 95 ? -11.814 1.538 25.157 1.00 71.12 95 ALA A C 1
ATOM 765 O O . ALA A 1 95 ? -11.481 1.997 24.066 1.00 71.12 95 ALA A O 1
ATOM 766 N N . ALA A 1 96 ? -12.505 0.400 25.265 1.00 71.06 96 ALA A N 1
ATOM 767 C CA . ALA A 1 96 ? -12.959 -0.373 24.112 1.00 71.06 96 ALA A CA 1
ATOM 768 C C . ALA A 1 96 ? -13.993 0.404 23.280 1.00 71.06 96 ALA A C 1
ATOM 770 O O . ALA A 1 96 ? -13.819 0.542 22.072 1.00 71.06 96 ALA A O 1
ATOM 771 N N . LYS A 1 97 ? -15.011 1.000 23.919 1.00 71.38 97 LYS A N 1
ATOM 772 C CA . LYS A 1 97 ? -15.983 1.879 23.245 1.00 71.38 97 LYS A CA 1
ATOM 773 C C . LYS A 1 97 ? -15.312 3.082 22.588 1.00 71.38 97 LYS A C 1
ATOM 775 O O . LYS A 1 97 ? -15.689 3.462 21.490 1.00 71.38 97 LYS A O 1
ATOM 780 N N . HIS A 1 98 ? -14.310 3.671 23.234 1.00 67.00 98 HIS A N 1
ATOM 781 C CA . HIS A 1 98 ? -13.562 4.786 22.663 1.00 67.00 98 HIS 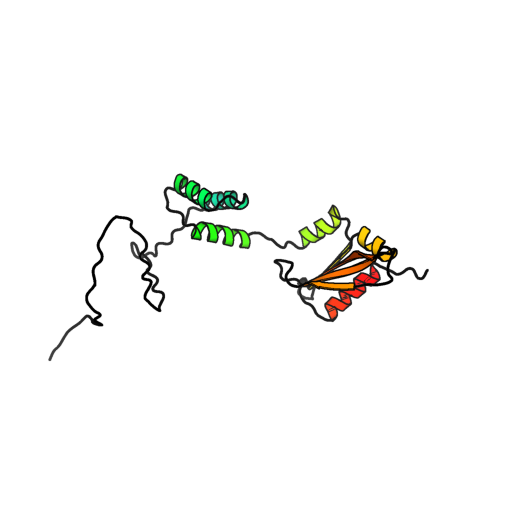A CA 1
ATOM 782 C C . HIS A 1 98 ? -12.753 4.374 21.425 1.00 67.00 98 HIS A C 1
ATOM 784 O O . HIS A 1 98 ? -12.737 5.120 20.454 1.00 67.00 98 HIS A O 1
ATOM 790 N N . ARG A 1 99 ? -12.139 3.182 21.411 1.00 62.28 99 ARG A N 1
ATOM 791 C CA . ARG A 1 99 ? -11.471 2.652 20.206 1.00 62.28 99 ARG A CA 1
ATOM 792 C C . ARG A 1 99 ? -12.439 2.443 19.042 1.00 62.28 99 ARG A C 1
ATOM 794 O O . ARG A 1 99 ? -12.052 2.696 17.914 1.00 62.28 99 ARG A O 1
ATOM 801 N N . LEU A 1 100 ? -13.673 2.019 19.320 1.00 60.12 100 LEU A N 1
ATOM 802 C CA . LEU A 1 100 ? -14.717 1.847 18.301 1.00 60.12 100 LEU A CA 1
ATOM 803 C C . LEU A 1 100 ? -15.240 3.180 17.740 1.00 60.12 100 LEU A C 1
ATOM 805 O O . LEU A 1 100 ? -15.729 3.212 16.620 1.00 60.12 100 LEU A O 1
ATOM 809 N N . LEU A 1 101 ? -15.159 4.266 18.517 1.00 57.22 101 LEU A N 1
ATOM 810 C CA . LEU A 1 101 ? -15.623 5.602 18.121 1.00 57.22 101 LEU A CA 1
ATOM 811 C C . LEU A 1 101 ? -14.564 6.422 17.372 1.00 57.22 101 LEU A C 1
ATOM 813 O O . LEU A 1 101 ? -14.894 7.469 16.823 1.00 57.22 101 LEU A O 1
ATOM 817 N N . GLN A 1 102 ? -13.299 5.996 17.376 1.00 57.03 102 GLN A N 1
ATOM 818 C CA . GLN A 1 102 ? -12.264 6.656 16.588 1.00 57.03 102 GLN A CA 1
ATOM 819 C C . GLN A 1 102 ? -12.301 6.132 15.147 1.00 57.03 102 GLN A C 1
ATOM 821 O O . GLN A 1 102 ? -12.180 4.917 14.963 1.00 57.03 102 GLN A O 1
ATOM 826 N N . PRO A 1 103 ? -12.406 7.005 14.127 1.00 53.94 103 PRO A N 1
ATOM 827 C CA . PRO A 1 103 ? -12.151 6.612 12.749 1.00 53.94 103 PRO A CA 1
ATOM 828 C C . PRO A 1 103 ? -10.654 6.304 12.634 1.00 53.94 103 PRO A C 1
ATOM 830 O O . PRO A 1 103 ? -9.830 7.194 12.477 1.00 53.94 103 PRO A O 1
ATOM 833 N N . ARG A 1 104 ? -10.274 5.040 12.836 1.00 56.25 104 ARG A N 1
ATOM 834 C CA . ARG A 1 104 ? -8.866 4.612 12.766 1.00 56.25 104 ARG A CA 1
ATOM 835 C C . ARG A 1 104 ? -8.347 4.482 11.333 1.00 56.25 104 ARG A C 1
ATOM 837 O O . ARG A 1 104 ? -7.138 4.441 11.150 1.00 56.25 104 ARG A O 1
ATOM 844 N N . ASN A 1 105 ? -9.242 4.418 10.348 1.00 63.44 105 ASN A N 1
ATOM 845 C CA . ASN A 1 105 ? -8.929 4.012 8.980 1.00 63.44 105 ASN A CA 1
ATOM 846 C C . ASN A 1 105 ? -9.517 5.008 7.969 1.00 63.44 105 ASN A C 1
ATOM 848 O O . ASN A 1 105 ? -10.342 4.634 7.137 1.00 63.44 105 ASN A O 1
ATOM 852 N N . ASP A 1 106 ? -9.153 6.285 8.082 1.00 74.94 106 ASP A N 1
ATOM 853 C CA . ASP A 1 106 ? -9.526 7.288 7.084 1.00 74.94 106 ASP A CA 1
ATOM 854 C C . ASP A 1 106 ? -8.574 7.182 5.879 1.00 74.94 106 ASP A C 1
ATOM 856 O O . ASP A 1 106 ? -7.441 7.667 5.902 1.00 74.94 106 ASP A O 1
ATOM 860 N N . LEU A 1 107 ? -9.015 6.466 4.840 1.00 79.44 107 LEU A N 1
ATOM 861 C CA . LEU A 1 107 ? -8.262 6.292 3.595 1.00 79.44 107 LEU A CA 1
ATOM 862 C C . LEU A 1 107 ? -7.854 7.648 2.975 1.00 79.44 107 LEU A C 1
ATOM 864 O O . LEU A 1 107 ? -6.671 7.803 2.669 1.00 79.44 107 LEU A O 1
ATOM 868 N N . PRO A 1 108 ? -8.761 8.635 2.816 1.00 83.38 108 PRO A N 1
ATOM 869 C CA . PRO A 1 108 ? -8.407 9.987 2.390 1.00 83.38 108 PRO A CA 1
ATOM 870 C C . PRO A 1 108 ? -7.237 10.618 3.152 1.00 83.38 108 PRO A C 1
ATOM 872 O O . PRO A 1 108 ? -6.353 11.206 2.530 1.00 83.38 108 PRO A O 1
ATOM 875 N N . GLU A 1 109 ? -7.194 10.484 4.480 1.00 85.94 109 GLU A N 1
ATOM 876 C CA . GLU A 1 109 ? -6.102 11.044 5.284 1.00 85.94 109 GLU A CA 1
ATOM 877 C C . GLU A 1 109 ? -4.766 10.352 4.987 1.00 85.94 109 GLU A C 1
ATOM 879 O O . GLU A 1 109 ? -3.742 11.024 4.838 1.00 85.94 109 GLU A O 1
ATOM 884 N N . VAL A 1 110 ? -4.774 9.023 4.843 1.00 84.88 110 VAL A N 1
ATOM 885 C CA . VAL A 1 110 ? -3.578 8.238 4.498 1.00 84.88 110 VAL A CA 1
ATOM 886 C C . VAL A 1 110 ? -3.070 8.594 3.103 1.00 84.88 110 VAL A C 1
ATOM 888 O O . VAL A 1 110 ? -1.874 8.828 2.934 1.00 84.88 110 VAL A O 1
ATOM 891 N N . VAL A 1 111 ? -3.962 8.684 2.114 1.00 87.44 111 VAL A N 1
ATOM 892 C CA . VAL A 1 111 ? -3.609 9.070 0.738 1.00 87.44 111 VAL A CA 1
ATOM 893 C C . VAL A 1 111 ? -3.003 10.469 0.722 1.00 87.44 111 VAL A C 1
ATOM 895 O O . VAL A 1 111 ? -1.939 10.667 0.136 1.00 87.44 111 VAL A O 1
ATOM 898 N N . ARG A 1 112 ? -3.622 11.420 1.433 1.00 88.50 112 ARG A N 1
ATOM 899 C CA . ARG A 1 112 ? -3.095 12.779 1.567 1.00 88.50 112 ARG A CA 1
ATOM 900 C C . ARG A 1 112 ? -1.710 12.781 2.209 1.00 88.50 112 ARG A C 1
ATOM 902 O O . ARG A 1 112 ? -0.811 13.451 1.720 1.00 88.50 112 ARG A O 1
ATOM 909 N N . MET A 1 113 ? -1.515 12.009 3.275 1.00 88.44 113 MET A N 1
ATOM 910 C CA . MET A 1 113 ? -0.224 11.894 3.952 1.00 88.44 113 MET A CA 1
ATOM 911 C C . MET A 1 113 ? 0.862 11.327 3.025 1.00 88.44 113 MET A C 1
ATOM 913 O O . MET A 1 113 ? 1.957 11.883 2.971 1.00 88.44 113 MET A O 1
ATOM 917 N N . LEU A 1 114 ? 0.561 10.280 2.254 1.00 88.81 114 LEU A N 1
ATOM 918 C CA . LEU A 1 114 ? 1.497 9.703 1.285 1.00 88.81 114 LEU A CA 1
ATOM 919 C C . LEU A 1 114 ? 1.871 10.708 0.184 1.00 88.81 114 LEU A C 1
ATOM 921 O O . LEU A 1 114 ? 3.049 10.854 -0.139 1.00 88.81 114 LEU A O 1
ATOM 925 N N . GLN A 1 115 ? 0.892 11.441 -0.344 1.00 90.50 115 GLN A N 1
ATOM 926 C CA . GLN A 1 115 ? 1.110 12.411 -1.419 1.00 90.50 115 GLN A CA 1
ATOM 927 C C . GLN A 1 115 ? 1.823 13.680 -0.936 1.00 90.50 115 GLN A C 1
ATOM 929 O O . GLN A 1 115 ? 2.807 14.092 -1.535 1.00 90.50 115 GLN A O 1
ATOM 934 N N . GLU A 1 116 ? 1.367 14.301 0.153 1.00 90.00 116 GLU A N 1
ATOM 935 C CA . GLU A 1 116 ? 1.881 15.603 0.600 1.00 90.00 116 GLU A CA 1
ATOM 936 C C . GLU A 1 116 ? 3.199 15.486 1.369 1.00 90.00 116 GLU A C 1
ATOM 938 O O . GLU A 1 116 ? 4.097 16.308 1.198 1.00 90.00 116 GLU A O 1
ATOM 943 N N . LYS A 1 117 ? 3.323 14.483 2.247 1.00 86.81 117 LYS A N 1
ATOM 944 C CA . LYS A 1 117 ? 4.484 14.367 3.141 1.00 86.81 117 LYS A CA 1
ATOM 945 C C . LYS A 1 117 ? 5.616 13.557 2.524 1.00 86.81 117 LYS A C 1
ATOM 947 O O . LYS A 1 117 ? 6.780 13.864 2.765 1.00 86.81 117 LYS A O 1
ATOM 952 N N . HIS A 1 118 ? 5.272 12.511 1.780 1.00 85.12 118 HIS A N 1
ATOM 953 C CA . HIS A 1 118 ? 6.242 11.571 1.218 1.00 85.12 118 HIS A CA 1
ATOM 954 C C . HIS A 1 118 ? 6.421 11.725 -0.295 1.00 85.12 118 HIS A C 1
ATOM 956 O O . HIS A 1 118 ? 7.230 11.006 -0.872 1.00 85.12 118 HIS A O 1
ATOM 962 N N . ASN A 1 119 ? 5.698 12.662 -0.926 1.00 90.44 119 ASN A N 1
ATOM 963 C CA . ASN A 1 119 ? 5.697 12.869 -2.376 1.00 90.44 119 ASN A CA 1
ATOM 964 C C . ASN A 1 119 ? 5.455 11.564 -3.158 1.00 90.44 119 ASN A C 1
ATOM 966 O O . ASN A 1 119 ? 5.965 11.371 -4.260 1.00 90.44 119 ASN A O 1
ATOM 970 N N . ALA A 1 120 ? 4.706 10.632 -2.562 1.00 92.50 120 ALA A N 1
ATOM 971 C CA . ALA A 1 120 ? 4.500 9.313 -3.125 1.00 92.50 120 ALA A CA 1
ATOM 972 C C . ALA A 1 120 ? 3.376 9.346 -4.160 1.00 92.50 120 ALA A C 1
ATOM 974 O O . ALA A 1 120 ? 2.327 9.971 -3.980 1.00 92.50 120 ALA A O 1
ATOM 975 N N . THR A 1 121 ? 3.579 8.617 -5.251 1.00 93.81 121 THR A N 1
ATOM 976 C CA . THR A 1 121 ? 2.515 8.334 -6.209 1.00 93.81 121 THR A CA 1
ATOM 977 C C . THR A 1 121 ? 1.603 7.275 -5.615 1.00 93.81 121 THR A C 1
ATOM 979 O O . THR A 1 121 ? 2.078 6.214 -5.225 1.00 93.81 121 THR A O 1
ATOM 982 N N . VAL A 1 122 ? 0.302 7.558 -5.558 1.00 94.88 122 VAL A N 1
ATOM 983 C CA . VAL A 1 122 ? -0.713 6.643 -5.019 1.00 94.88 122 VAL A CA 1
ATOM 984 C C . VAL A 1 122 ? -1.746 6.335 -6.100 1.00 94.88 122 VAL A C 1
ATOM 986 O O . VAL A 1 122 ? -2.182 7.233 -6.828 1.00 94.88 122 VAL A O 1
ATOM 989 N N . ARG A 1 123 ? -2.138 5.067 -6.200 1.00 94.94 123 ARG A N 1
ATOM 990 C CA . ARG A 1 123 ? -3.178 4.547 -7.093 1.00 94.94 123 ARG A CA 1
ATOM 991 C C . ARG A 1 123 ? -4.166 3.730 -6.273 1.00 94.94 123 ARG A C 1
ATOM 993 O O . ARG A 1 123 ? -3.774 3.013 -5.355 1.00 94.94 123 ARG A O 1
ATOM 1000 N N . LEU A 1 124 ? -5.448 3.883 -6.576 1.00 93.69 124 LEU A N 1
ATOM 1001 C CA . LEU A 1 124 ? -6.539 3.258 -5.836 1.00 93.69 124 LEU A CA 1
ATOM 1002 C C . LEU A 1 124 ? -7.387 2.445 -6.804 1.00 93.69 124 LEU A C 1
ATOM 1004 O O . LEU A 1 124 ? -7.791 2.965 -7.843 1.00 93.69 124 LEU A O 1
ATOM 1008 N N . LEU A 1 125 ? -7.690 1.211 -6.422 1.00 92.94 125 LEU A N 1
ATOM 1009 C CA . LEU A 1 125 ? -8.654 0.363 -7.103 1.00 92.94 125 LEU A CA 1
ATOM 1010 C C . LEU A 1 125 ? -9.924 0.290 -6.260 1.00 92.94 125 LEU A C 1
ATOM 1012 O O . LEU A 1 125 ? -9.884 -0.122 -5.097 1.00 92.94 125 LEU A O 1
ATOM 1016 N N . THR A 1 126 ? -11.050 0.673 -6.853 1.00 91.88 126 THR A N 1
ATOM 1017 C CA . THR A 1 126 ? -12.371 0.596 -6.223 1.00 91.88 126 THR A CA 1
ATOM 1018 C C . THR A 1 126 ? -13.328 -0.213 -7.078 1.00 91.88 126 THR A C 1
ATOM 1020 O O . THR A 1 126 ? -13.310 -0.086 -8.300 1.00 91.88 126 THR A O 1
ATOM 1023 N N . ASP A 1 127 ? -14.186 -0.988 -6.425 1.00 88.50 127 ASP A N 1
ATOM 1024 C CA . ASP A 1 127 ? -15.256 -1.747 -7.076 1.00 88.50 127 ASP A CA 1
ATOM 1025 C C . ASP A 1 127 ? -16.436 -0.844 -7.507 1.00 88.50 127 ASP A C 1
ATOM 1027 O O . ASP A 1 127 ? -16.499 0.337 -7.150 1.00 88.50 127 ASP A O 1
ATOM 1031 N N . GLU A 1 128 ? -17.407 -1.403 -8.234 1.00 88.69 128 GLU A N 1
ATOM 1032 C CA . GLU A 1 128 ? -18.660 -0.758 -8.654 1.00 88.69 128 GLU A CA 1
ATOM 1033 C C . GLU A 1 128 ? -19.415 -0.124 -7.474 1.00 88.69 128 GLU A C 1
ATOM 1035 O O . GLU A 1 128 ? -19.991 0.962 -7.588 1.00 88.69 128 GLU A O 1
ATOM 1040 N N . ASN A 1 129 ? -19.337 -0.760 -6.303 1.00 87.31 129 ASN A N 1
ATOM 1041 C CA . ASN A 1 129 ? -19.944 -0.284 -5.059 1.00 87.31 129 ASN A CA 1
ATOM 1042 C C . ASN A 1 129 ? -19.142 0.829 -4.357 1.00 87.31 129 ASN A C 1
ATOM 1044 O O . ASN A 1 129 ? -19.522 1.271 -3.273 1.00 87.31 129 ASN A O 1
ATOM 1048 N N . ARG A 1 130 ? -18.045 1.305 -4.965 1.00 83.56 130 ARG A N 1
ATOM 1049 C CA . ARG A 1 130 ? -17.076 2.262 -4.393 1.00 83.56 130 ARG A CA 1
ATOM 1050 C C . ARG A 1 130 ? -16.373 1.757 -3.133 1.00 83.56 130 ARG A C 1
ATOM 1052 O O . ARG A 1 130 ? -15.889 2.554 -2.328 1.00 83.56 130 ARG A O 1
ATOM 1059 N N . GLU A 1 131 ? -16.294 0.444 -2.965 1.00 86.06 131 GLU A N 1
ATOM 1060 C CA . GLU A 1 131 ? -15.489 -0.168 -1.914 1.00 86.06 131 GLU A CA 1
ATOM 1061 C C . GLU A 1 131 ? -14.032 -0.282 -2.366 1.00 86.06 131 GLU A C 1
ATOM 1063 O O . GLU A 1 131 ? -13.748 -0.568 -3.531 1.00 86.06 131 GLU A O 1
ATOM 1068 N N . LEU A 1 132 ? -13.100 -0.031 -1.445 1.00 88.00 132 LEU A N 1
ATOM 1069 C CA . LEU A 1 132 ? -11.670 -0.121 -1.721 1.00 88.00 132 LEU A CA 1
ATOM 1070 C C . LEU A 1 132 ? -11.252 -1.586 -1.874 1.00 88.00 132 LEU A C 1
ATOM 1072 O O . LEU A 1 132 ? -11.380 -2.367 -0.931 1.00 88.00 132 LEU A O 1
ATOM 1076 N N . GLN A 1 133 ? -10.678 -1.916 -3.028 1.00 91.56 133 GLN A N 1
ATOM 1077 C CA . GLN A 1 133 ? -10.153 -3.247 -3.324 1.00 91.56 133 GLN A CA 1
ATOM 1078 C C . GLN A 1 133 ? -8.644 -3.310 -3.115 1.00 91.56 133 GLN A C 1
ATOM 1080 O O . GLN A 1 133 ? -8.150 -4.204 -2.428 1.00 91.56 133 GLN A O 1
ATOM 1085 N N . ALA A 1 134 ? -7.908 -2.333 -3.648 1.00 91.88 134 ALA A N 1
ATOM 1086 C CA . ALA A 1 134 ? -6.460 -2.283 -3.514 1.00 91.88 134 ALA A CA 1
ATOM 1087 C C . ALA A 1 134 ? -5.918 -0.848 -3.508 1.00 91.88 134 ALA A C 1
ATOM 1089 O O . ALA A 1 134 ? -6.519 0.079 -4.053 1.00 91.88 134 ALA A O 1
ATOM 1090 N N . VAL A 1 135 ? -4.756 -0.676 -2.885 1.00 93.19 135 VAL A N 1
ATOM 1091 C CA . VAL A 1 135 ? -3.963 0.553 -2.880 1.00 93.19 135 VAL A CA 1
ATOM 1092 C C . VAL A 1 135 ? -2.573 0.200 -3.364 1.00 93.19 135 VAL A C 1
ATOM 1094 O O . VAL A 1 135 ? -1.941 -0.695 -2.817 1.00 93.19 135 VAL A O 1
ATOM 1097 N N . TYR A 1 136 ? -2.080 0.943 -4.338 1.00 94.94 136 TYR A N 1
ATOM 1098 C CA . TYR A 1 136 ? -0.683 0.925 -4.736 1.00 94.94 136 TYR A CA 1
ATOM 1099 C C . TYR A 1 136 ? -0.061 2.256 -4.340 1.00 94.94 136 TYR A C 1
ATOM 1101 O O . TYR A 1 136 ? -0.663 3.315 -4.547 1.00 94.94 136 TYR A O 1
ATOM 1109 N N . PHE A 1 137 ? 1.153 2.225 -3.803 1.00 95.12 137 PHE A N 1
ATOM 1110 C CA . PHE A 1 137 ? 1.941 3.437 -3.671 1.00 95.12 137 PHE A CA 1
ATOM 1111 C C . PHE A 1 137 ? 3.429 3.192 -3.883 1.00 95.12 137 PHE A C 1
ATOM 1113 O O . PHE A 1 137 ? 3.959 2.113 -3.620 1.00 95.12 137 PHE A O 1
ATOM 1120 N N . GLN A 1 138 ? 4.090 4.237 -4.366 1.00 94.88 138 GLN A N 1
ATOM 1121 C CA . GLN A 1 138 ? 5.510 4.230 -4.671 1.00 94.88 138 GLN A CA 1
ATOM 1122 C C . GLN A 1 138 ? 6.072 5.642 -4.521 1.00 94.88 138 GLN A C 1
ATOM 1124 O O . GLN A 1 138 ? 5.502 6.596 -5.061 1.00 94.88 138 GLN A O 1
ATOM 1129 N N . ASP A 1 139 ? 7.177 5.784 -3.796 1.00 93.94 139 ASP A N 1
ATOM 1130 C CA . ASP A 1 139 ? 7.883 7.058 -3.674 1.00 93.94 139 ASP A CA 1
ATOM 1131 C C . ASP A 1 139 ? 8.954 7.242 -4.769 1.00 93.94 139 ASP A C 1
ATOM 1133 O O . ASP A 1 139 ? 9.203 6.365 -5.601 1.00 93.94 139 ASP A O 1
ATOM 1137 N N . ASP A 1 140 ? 9.570 8.422 -4.804 1.00 92.19 140 ASP A N 1
ATOM 1138 C CA . ASP A 1 140 ? 10.587 8.744 -5.808 1.00 92.19 140 ASP A CA 1
ATOM 1139 C C . ASP A 1 140 ? 11.909 7.989 -5.596 1.00 92.19 140 ASP A C 1
ATOM 1141 O O . ASP A 1 140 ? 12.671 7.819 -6.548 1.00 92.19 140 ASP A O 1
ATOM 1145 N N . VAL A 1 141 ? 12.204 7.547 -4.369 1.00 92.69 141 VAL A N 1
ATOM 1146 C CA . VAL A 1 141 ? 13.401 6.749 -4.067 1.00 92.69 141 VAL A CA 1
ATOM 1147 C C . VAL A 1 141 ? 13.208 5.340 -4.614 1.00 92.69 141 VAL A C 1
ATOM 1149 O O . VAL A 1 141 ? 14.035 4.881 -5.390 1.00 92.69 141 VAL A O 1
ATOM 1152 N N . MET A 1 142 ? 12.064 4.722 -4.326 1.00 93.88 142 MET A N 1
ATOM 1153 C CA . MET A 1 142 ? 11.629 3.426 -4.838 1.00 93.88 142 MET A CA 1
ATOM 1154 C C . MET A 1 142 ? 11.705 3.353 -6.370 1.00 93.88 142 MET A C 1
ATOM 1156 O O . MET A 1 142 ? 12.231 2.386 -6.919 1.00 93.88 142 MET A O 1
ATOM 1160 N N . LYS A 1 143 ? 11.234 4.395 -7.075 1.00 92.81 143 LYS A N 1
ATOM 1161 C CA . LYS A 1 143 ? 11.333 4.477 -8.546 1.00 92.81 143 LYS A CA 1
ATOM 1162 C C . LYS A 1 143 ? 12.779 4.508 -9.031 1.00 92.81 143 LYS A C 1
ATOM 1164 O O . LYS A 1 143 ? 13.123 3.819 -9.986 1.00 92.81 143 LYS A O 1
ATOM 1169 N N . LYS A 1 144 ? 13.630 5.313 -8.388 1.00 91.88 144 LYS A N 1
ATOM 1170 C CA . LYS A 1 144 ? 15.051 5.426 -8.751 1.00 91.88 144 LYS A CA 1
ATOM 1171 C C . LYS A 1 144 ? 15.795 4.123 -8.497 1.00 91.88 144 LYS A C 1
ATOM 1173 O O . LYS A 1 144 ? 16.552 3.697 -9.359 1.00 91.88 144 LYS A O 1
ATOM 1178 N N . SER A 1 145 ? 15.548 3.485 -7.357 1.00 92.12 145 SER A N 1
ATOM 1179 C CA . SER A 1 145 ? 16.119 2.182 -7.023 1.00 92.12 145 SER A CA 1
ATOM 1180 C C . SER A 1 145 ? 15.773 1.147 -8.093 1.00 92.12 145 SER A C 1
ATOM 1182 O O . SER A 1 145 ? 16.669 0.493 -8.620 1.00 92.12 145 SER A O 1
ATOM 1184 N N . PHE A 1 146 ? 14.505 1.082 -8.514 1.00 92.75 146 PHE A N 1
ATOM 1185 C CA . PHE A 1 146 ? 14.090 0.187 -9.594 1.00 92.75 146 PHE A CA 1
ATOM 1186 C C . PHE A 1 146 ? 14.760 0.500 -10.939 1.00 92.75 146 PHE A C 1
ATOM 1188 O O . PHE A 1 146 ? 15.171 -0.411 -11.648 1.00 92.75 146 PHE A O 1
ATOM 1195 N N . GLN A 1 147 ? 14.900 1.780 -11.295 1.00 91.44 147 GLN A N 1
ATOM 1196 C CA . GLN A 1 147 ? 15.572 2.181 -12.537 1.00 91.44 147 GLN A CA 1
ATOM 1197 C C . GLN A 1 147 ? 17.059 1.809 -12.560 1.00 91.44 147 GLN A C 1
ATOM 1199 O O . GLN A 1 147 ? 17.596 1.533 -13.631 1.00 91.44 147 GLN A O 1
ATOM 1204 N N . CYS A 1 148 ? 17.722 1.817 -11.404 1.00 90.06 148 CYS A N 1
ATOM 1205 C CA . CYS A 1 148 ? 19.130 1.457 -11.293 1.00 90.06 148 CYS A CA 1
ATOM 1206 C C . CYS A 1 148 ? 19.359 -0.058 -11.377 1.00 90.06 148 CYS A C 1
ATOM 1208 O O . CYS A 1 148 ? 20.338 -0.465 -12.001 1.00 90.06 148 CYS A O 1
ATOM 1210 N N . TRP A 1 149 ? 18.479 -0.864 -10.767 1.00 90.19 149 TRP A N 1
ATOM 1211 C CA . TRP A 1 149 ? 18.648 -2.320 -10.655 1.00 90.19 149 TRP A CA 1
ATOM 1212 C C . TRP A 1 149 ? 17.344 -3.105 -10.926 1.00 90.19 149 TRP A C 1
ATOM 1214 O O . TRP A 1 149 ? 16.726 -3.637 -9.999 1.00 90.19 149 TRP A O 1
ATOM 1224 N N . PRO A 1 150 ? 16.869 -3.172 -12.187 1.00 88.94 150 PRO A N 1
ATOM 1225 C CA . PRO A 1 150 ? 15.650 -3.898 -12.550 1.00 88.94 150 PRO A CA 1
ATOM 1226 C C . PRO A 1 150 ? 15.873 -5.399 -12.835 1.00 88.94 150 PRO A C 1
ATOM 1228 O O . PRO A 1 150 ? 14.958 -6.067 -13.318 1.00 88.94 150 PRO A O 1
ATOM 1231 N N . GLU A 1 151 ? 17.075 -5.942 -12.612 1.00 87.31 151 GLU A N 1
ATOM 1232 C CA . GLU A 1 151 ? 17.465 -7.298 -13.026 1.00 87.31 151 GLU A CA 1
ATOM 1233 C C . GLU A 1 151 ? 16.696 -8.424 -12.329 1.00 87.31 151 GLU A C 1
ATOM 1235 O O . GLU A 1 151 ? 16.353 -9.425 -12.964 1.00 87.31 151 GLU A O 1
ATOM 1240 N N . VAL A 1 152 ? 16.438 -8.281 -11.030 1.00 88.94 152 VAL A N 1
ATOM 1241 C CA . VAL A 1 152 ? 15.792 -9.302 -10.206 1.00 88.94 152 VAL A CA 1
ATOM 1242 C C . VAL A 1 152 ? 14.755 -8.634 -9.322 1.00 88.94 152 VAL A C 1
ATOM 1244 O O . VAL A 1 152 ? 15.051 -7.694 -8.589 1.00 88.94 152 VAL A O 1
ATOM 1247 N N . ILE A 1 153 ? 13.531 -9.155 -9.386 1.00 91.94 153 ILE A N 1
ATOM 1248 C CA . ILE A 1 153 ? 12.403 -8.685 -8.589 1.00 91.94 153 ILE A CA 1
ATOM 1249 C C . ILE A 1 153 ? 11.907 -9.839 -7.725 1.00 91.94 153 ILE A C 1
ATOM 1251 O O . ILE A 1 153 ? 11.575 -10.917 -8.222 1.00 91.94 153 ILE A O 1
ATOM 1255 N N . PHE A 1 154 ? 11.806 -9.579 -6.431 1.00 93.50 154 PHE A N 1
ATOM 1256 C CA . PHE A 1 154 ? 11.174 -10.428 -5.440 1.00 93.50 154 PHE A CA 1
ATOM 1257 C C . PHE A 1 154 ? 9.848 -9.807 -5.018 1.00 93.50 154 PHE A C 1
ATOM 1259 O O . PHE A 1 154 ? 9.717 -8.590 -4.903 1.00 93.50 154 PHE A O 1
ATOM 1266 N N . ILE A 1 155 ? 8.849 -10.648 -4.783 1.00 92.25 155 ILE A N 1
ATOM 1267 C CA . ILE A 1 155 ? 7.540 -10.207 -4.313 1.00 92.25 155 ILE A CA 1
ATOM 1268 C C . ILE A 1 155 ? 7.221 -11.019 -3.071 1.00 92.25 155 ILE A C 1
ATOM 1270 O O . ILE A 1 155 ? 7.157 -12.247 -3.137 1.00 92.25 155 ILE A O 1
ATOM 1274 N N . ASP A 1 156 ? 7.037 -10.326 -1.953 1.00 90.81 156 ASP A N 1
ATOM 1275 C CA . ASP A 1 156 ? 6.652 -10.932 -0.685 1.00 90.81 156 ASP A CA 1
ATOM 1276 C C . ASP A 1 156 ? 5.259 -10.457 -0.273 1.00 90.81 156 ASP A C 1
ATOM 1278 O O . ASP A 1 156 ? 4.969 -9.259 -0.278 1.00 90.81 156 ASP A O 1
ATOM 1282 N N . ALA A 1 157 ? 4.391 -11.403 0.077 1.00 88.12 157 ALA A N 1
ATOM 1283 C CA . ALA A 1 157 ? 3.029 -11.141 0.515 1.00 88.12 157 ALA A CA 1
ATOM 1284 C C . ALA A 1 157 ? 2.907 -11.482 2.001 1.00 88.12 157 ALA A C 1
ATOM 1286 O O . ALA A 1 157 ? 2.943 -12.642 2.415 1.00 88.12 157 ALA A O 1
ATOM 1287 N N . THR A 1 158 ? 2.732 -10.451 2.821 1.00 84.25 158 THR A N 1
ATOM 1288 C CA . THR A 1 158 ? 2.603 -10.591 4.269 1.00 84.25 158 THR A CA 1
ATOM 1289 C C . THR A 1 158 ? 1.158 -10.386 4.701 1.00 84.25 158 THR A C 1
ATOM 1291 O O . THR A 1 158 ? 0.527 -9.348 4.478 1.00 84.25 158 THR A O 1
ATOM 1294 N N . TYR A 1 159 ? 0.623 -11.397 5.379 1.00 74.06 159 TYR A N 1
ATOM 1295 C CA . TYR A 1 159 ? -0.706 -11.337 5.970 1.00 74.06 159 TYR A CA 1
ATOM 1296 C C . TYR A 1 159 ? -0.630 -10.810 7.406 1.00 74.06 159 TYR A C 1
ATOM 1298 O O . TYR A 1 159 ? 0.270 -11.159 8.169 1.00 74.06 159 TYR A O 1
ATOM 1306 N N . LYS A 1 160 ? -1.654 -10.049 7.816 1.00 63.56 160 LYS A N 1
ATOM 1307 C CA . LY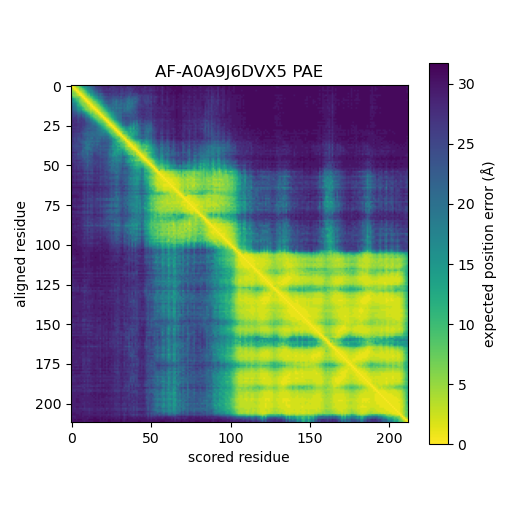S A 1 160 ? -1.908 -9.630 9.213 1.00 63.56 160 LYS A CA 1
ATOM 1308 C C . LYS A 1 160 ? -0.933 -8.608 9.813 1.00 63.56 160 LYS A C 1
ATOM 1310 O O . LYS A 1 160 ? -0.950 -8.427 11.030 1.00 63.56 160 LYS A O 1
ATOM 1315 N N . LEU A 1 161 ? -0.137 -7.905 9.009 1.00 60.44 161 LEU A N 1
ATOM 1316 C CA . LEU A 1 161 ? 0.678 -6.794 9.524 1.00 60.44 161 LEU A CA 1
ATOM 1317 C C . LEU A 1 161 ? -0.174 -5.602 9.985 1.00 60.44 161 LEU A C 1
ATOM 1319 O O . LEU A 1 161 ? 0.213 -4.880 10.902 1.00 60.44 161 LEU A O 1
ATOM 1323 N N . LEU A 1 162 ? -1.342 -5.407 9.372 1.00 63.09 162 LEU A N 1
ATOM 1324 C CA . LEU A 1 162 ? -2.210 -4.265 9.634 1.00 63.09 162 LEU A CA 1
ATOM 1325 C C . LEU A 1 162 ? -3.447 -4.669 10.444 1.00 63.09 162 LEU A C 1
ATOM 1327 O O . LEU A 1 162 ? -4.070 -5.705 10.194 1.00 63.09 162 LEU A O 1
ATOM 1331 N N . GLU A 1 163 ? -3.864 -3.802 11.376 1.00 62.69 163 GLU A N 1
ATOM 1332 C CA . GLU A 1 163 ? -5.128 -3.960 12.118 1.00 62.69 163 GLU A CA 1
ATOM 1333 C C . GLU A 1 163 ? -6.349 -4.024 11.170 1.00 62.69 163 GLU A C 1
ATOM 1335 O O . GLU A 1 163 ? -7.384 -4.584 11.533 1.00 62.69 163 GLU A O 1
ATOM 1340 N N . THR A 1 164 ? -6.214 -3.503 9.944 1.00 66.88 164 THR A N 1
ATOM 1341 C CA . THR A 1 164 ? -7.218 -3.497 8.867 1.00 66.88 164 THR A CA 1
ATOM 1342 C C . THR A 1 164 ? -7.425 -4.841 8.167 1.00 66.88 164 THR A C 1
ATOM 1344 O O . THR A 1 164 ? -8.312 -4.926 7.326 1.00 66.88 164 THR A O 1
ATOM 1347 N N . ARG A 1 165 ? -6.666 -5.895 8.511 1.00 73.75 165 ARG A N 1
ATOM 1348 C CA . ARG A 1 165 ? -6.736 -7.231 7.872 1.00 73.75 165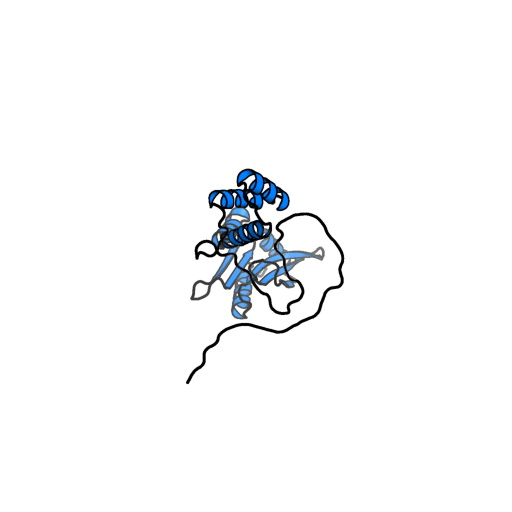 ARG A CA 1
ATOM 1349 C C . ARG A 1 165 ? -6.471 -7.243 6.358 1.00 73.75 165 ARG A C 1
ATOM 1351 O O . ARG A 1 165 ? -6.783 -8.236 5.714 1.00 73.75 165 ARG A O 1
ATOM 1358 N N . MET A 1 166 ? -5.872 -6.186 5.819 1.00 82.19 166 MET A N 1
ATOM 1359 C CA . MET A 1 166 ? -5.417 -6.149 4.431 1.00 82.19 166 MET A CA 1
ATOM 1360 C C . MET A 1 166 ? -4.138 -6.979 4.266 1.00 82.19 166 MET A C 1
ATOM 1362 O O . MET A 1 166 ? -3.303 -7.023 5.180 1.00 82.19 166 MET A O 1
ATOM 1366 N N . SER A 1 167 ? -3.982 -7.608 3.105 1.00 87.69 167 SER A N 1
ATOM 1367 C CA . SER A 1 167 ? -2.724 -8.231 2.686 1.00 87.69 167 SER A CA 1
ATOM 1368 C C . SER A 1 167 ? -1.760 -7.149 2.207 1.00 87.69 167 SER A C 1
ATOM 1370 O O . SER A 1 167 ? -2.162 -6.247 1.473 1.00 87.69 167 SER A O 1
ATOM 1372 N N . CYS A 1 168 ? -0.499 -7.219 2.631 1.00 90.12 168 CYS A N 1
ATOM 1373 C CA . CYS A 1 168 ? 0.541 -6.272 2.237 1.00 90.12 168 CYS A CA 1
ATOM 1374 C C . CYS A 1 168 ? 1.538 -6.967 1.310 1.00 90.12 168 CYS A C 1
ATOM 1376 O O . CYS A 1 168 ? 2.200 -7.9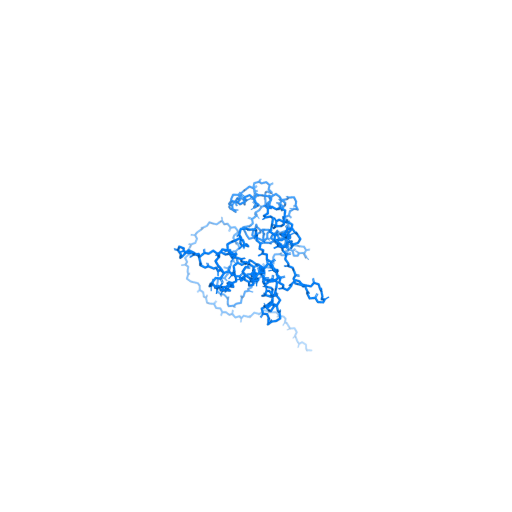18 1.724 1.00 90.12 168 CYS A O 1
ATOM 1378 N N . PHE A 1 169 ? 1.640 -6.490 0.075 1.00 92.81 169 PHE A N 1
ATOM 1379 C CA . PHE A 1 169 ? 2.618 -6.940 -0.904 1.00 92.81 169 PHE A CA 1
ATOM 1380 C C . PHE A 1 169 ? 3.777 -5.958 -0.945 1.00 92.81 169 PHE A C 1
ATOM 1382 O O . PHE A 1 169 ? 3.578 -4.751 -1.103 1.00 92.81 169 PHE A O 1
ATOM 1389 N N . LEU A 1 170 ? 4.985 -6.491 -0.839 1.00 94.12 170 LEU A N 1
ATOM 1390 C CA . LEU A 1 170 ? 6.228 -5.757 -0.982 1.00 94.12 170 LEU A CA 1
ATOM 1391 C C . LEU A 1 170 ? 6.915 -6.235 -2.252 1.00 94.12 170 LEU A C 1
ATOM 1393 O O . LEU A 1 170 ? 7.205 -7.422 -2.396 1.00 94.12 170 LEU A O 1
ATOM 1397 N N . VAL A 1 171 ? 7.174 -5.305 -3.164 1.00 94.38 171 VAL A N 1
ATOM 1398 C CA . VAL A 1 171 ? 8.034 -5.548 -4.320 1.00 94.38 171 VAL A CA 1
ATOM 1399 C C . VAL A 1 171 ? 9.428 -5.099 -3.930 1.00 94.38 171 VAL A C 1
ATOM 1401 O O . VAL A 1 171 ? 9.619 -3.960 -3.500 1.00 94.38 171 VAL A O 1
ATOM 1404 N N . ILE A 1 172 ? 10.379 -6.011 -4.040 1.00 94.62 172 ILE A N 1
ATOM 1405 C CA . ILE A 1 172 ? 11.740 -5.873 -3.542 1.00 94.62 172 ILE A CA 1
ATOM 1406 C C . ILE A 1 172 ? 12.696 -6.167 -4.694 1.00 94.62 172 ILE A C 1
ATOM 1408 O O . ILE A 1 172 ? 12.454 -7.073 -5.486 1.00 94.62 172 ILE A O 1
ATOM 1412 N N . ILE A 1 173 ? 13.785 -5.422 -4.778 1.00 94.50 173 ILE A N 1
ATOM 1413 C CA . ILE A 1 173 ? 14.907 -5.695 -5.680 1.00 94.50 173 ILE A CA 1
ATOM 1414 C C . ILE A 1 173 ? 16.170 -5.947 -4.868 1.00 94.50 173 ILE A C 1
ATOM 1416 O O . ILE A 1 173 ? 16.211 -5.641 -3.676 1.00 94.50 173 ILE A O 1
ATOM 1420 N N . GLU A 1 174 ? 17.200 -6.467 -5.519 1.00 93.06 174 GLU A N 1
ATOM 1421 C CA . GLU A 1 174 ? 18.550 -6.555 -4.969 1.00 93.06 174 GLU A CA 1
ATOM 1422 C C . GLU A 1 174 ? 19.454 -5.585 -5.733 1.00 93.06 174 GLU A C 1
ATOM 1424 O O . GLU A 1 174 ? 19.470 -5.597 -6.961 1.00 93.06 174 GLU A O 1
ATOM 1429 N N . ASN A 1 175 ? 20.165 -4.714 -5.018 1.00 88.31 175 ASN A N 1
ATOM 1430 C CA . ASN A 1 175 ? 21.109 -3.786 -5.630 1.00 88.31 175 ASN A CA 1
ATOM 1431 C C . ASN A 1 175 ? 22.448 -4.481 -5.946 1.00 88.31 175 ASN A C 1
ATOM 1433 O O . ASN A 1 175 ? 22.719 -5.598 -5.507 1.00 88.31 175 ASN A O 1
ATOM 1437 N N . GLY A 1 176 ? 23.347 -3.791 -6.655 1.00 84.06 176 GLY A N 1
ATOM 1438 C CA . GLY A 1 176 ? 24.659 -4.347 -7.024 1.00 84.06 176 GLY A CA 1
ATOM 1439 C C . GLY A 1 176 ? 25.576 -4.749 -5.852 1.00 84.06 176 GLY A C 1
ATOM 1440 O O . GLY A 1 176 ? 26.586 -5.413 -6.083 1.00 84.06 176 GLY A O 1
ATOM 1441 N N . ASN A 1 177 ? 25.245 -4.371 -4.612 1.00 89.31 177 ASN A N 1
ATOM 1442 C CA . ASN A 1 177 ? 25.962 -4.783 -3.400 1.00 89.31 177 ASN A CA 1
ATOM 1443 C C . ASN A 1 177 ? 25.323 -6.000 -2.705 1.00 89.31 177 ASN A C 1
ATOM 1445 O O . ASN A 1 177 ? 25.825 -6.430 -1.666 1.00 89.31 177 ASN A O 1
ATOM 1449 N N . GLY A 1 178 ? 24.235 -6.551 -3.249 1.00 87.81 178 GLY A N 1
ATOM 1450 C CA . GLY A 1 178 ? 23.481 -7.642 -2.635 1.00 87.81 178 GLY A CA 1
ATOM 1451 C C . GLY A 1 178 ? 22.516 -7.189 -1.534 1.00 87.81 178 GLY A C 1
ATOM 1452 O O . GLY A 1 178 ? 22.079 -8.010 -0.729 1.00 87.81 178 GLY A O 1
ATOM 1453 N N . GLU A 1 179 ? 22.208 -5.891 -1.435 1.00 89.75 179 GLU A N 1
ATOM 1454 C CA . GLU A 1 179 ? 21.257 -5.371 -0.450 1.00 89.75 179 GLU A CA 1
ATOM 1455 C C . GLU A 1 179 ? 19.856 -5.270 -1.053 1.00 89.75 179 GLU A C 1
ATOM 1457 O O . GLU A 1 179 ? 19.678 -4.858 -2.200 1.00 89.75 179 GLU A O 1
ATOM 1462 N N . SER A 1 180 ? 18.847 -5.629 -0.261 1.00 92.19 180 SER A N 1
ATOM 1463 C CA . SER A 1 180 ? 17.455 -5.597 -0.699 1.00 92.19 180 SER A CA 1
ATOM 1464 C C . SER A 1 180 ? 16.816 -4.227 -0.484 1.00 92.19 180 SER A C 1
ATOM 1466 O O . SER A 1 180 ? 16.832 -3.695 0.628 1.00 92.19 180 SER A O 1
ATOM 1468 N N . GLU A 1 181 ? 16.170 -3.697 -1.519 1.00 92.50 181 GLU A N 1
ATOM 1469 C CA . GLU A 1 181 ? 15.452 -2.422 -1.475 1.00 92.50 181 GLU A CA 1
ATOM 1470 C C . GLU A 1 181 ? 13.990 -2.606 -1.890 1.00 92.50 181 GLU A C 1
ATOM 1472 O O . GLU A 1 181 ? 13.681 -3.343 -2.823 1.00 92.50 181 GLU A O 1
ATOM 1477 N N . ILE A 1 182 ? 13.069 -1.933 -1.197 1.00 93.94 182 ILE A N 1
ATOM 1478 C CA . ILE A 1 182 ? 11.644 -1.945 -1.552 1.00 93.94 182 ILE A CA 1
ATOM 1479 C C . ILE A 1 182 ? 11.433 -0.961 -2.699 1.00 93.94 182 ILE A C 1
ATOM 1481 O O . ILE A 1 182 ? 11.874 0.181 -2.614 1.00 93.94 182 ILE A O 1
ATOM 1485 N N . VAL A 1 183 ? 10.722 -1.387 -3.740 1.00 94.62 183 VAL A N 1
ATOM 1486 C CA . VAL A 1 183 ? 10.457 -0.580 -4.942 1.00 94.62 183 VAL A CA 1
ATOM 1487 C C . VAL A 1 183 ? 8.983 -0.334 -5.212 1.00 94.62 183 VAL A C 1
ATOM 1489 O O . VAL A 1 183 ? 8.666 0.532 -6.017 1.00 94.62 183 VAL A O 1
ATOM 1492 N N . ALA A 1 184 ? 8.074 -1.056 -4.566 1.00 95.06 184 ALA A N 1
ATOM 1493 C CA . ALA A 1 184 ? 6.649 -0.745 -4.574 1.00 95.06 184 ALA A CA 1
ATOM 1494 C C . ALA A 1 184 ? 5.946 -1.456 -3.420 1.00 95.06 184 ALA A C 1
ATOM 1496 O O . ALA A 1 184 ? 6.399 -2.500 -2.943 1.00 95.06 184 ALA A O 1
ATOM 1497 N N . VAL A 1 185 ? 4.814 -0.897 -2.996 1.00 94.81 185 VAL A N 1
ATOM 1498 C CA . VAL A 1 185 ? 3.977 -1.485 -1.951 1.00 94.81 185 VAL A CA 1
ATOM 1499 C C . VAL A 1 185 ? 2.526 -1.535 -2.412 1.00 94.81 185 VAL A C 1
ATOM 1501 O O . VAL A 1 185 ? 1.982 -0.552 -2.920 1.00 94.81 185 VAL A O 1
ATOM 1504 N N . GLY A 1 186 ? 1.896 -2.691 -2.208 1.00 93.81 186 GLY A N 1
ATOM 1505 C CA . GLY A 1 186 ? 0.481 -2.928 -2.466 1.00 93.81 186 GLY A CA 1
ATOM 1506 C C . GLY A 1 186 ? -0.259 -3.312 -1.191 1.00 93.81 186 GLY A C 1
ATOM 1507 O O . GLY A 1 186 ? 0.194 -4.176 -0.447 1.00 93.81 186 GLY A O 1
ATOM 1508 N N . LEU A 1 187 ? -1.410 -2.699 -0.933 1.00 91.88 187 LEU A N 1
ATOM 1509 C CA . LEU A 1 187 ? -2.331 -3.105 0.127 1.00 91.88 187 LEU A CA 1
ATOM 1510 C C . LEU A 1 187 ? -3.616 -3.619 -0.507 1.00 91.88 187 LEU A C 1
ATOM 1512 O O . LEU A 1 187 ? -4.238 -2.900 -1.283 1.00 91.88 187 LEU A O 1
ATOM 1516 N N . PHE A 1 188 ? -4.036 -4.826 -0.147 1.00 90.44 188 PHE A N 1
ATOM 1517 C CA . PHE A 1 188 ? -5.181 -5.499 -0.754 1.00 90.44 188 PHE A CA 1
ATOM 1518 C C . PHE A 1 188 ? -6.239 -5.827 0.291 1.00 90.44 188 PHE A C 1
ATOM 1520 O O . PHE A 1 188 ? -5.942 -6.417 1.332 1.00 90.44 188 PHE A O 1
ATOM 1527 N N . SER A 1 189 ? -7.481 -5.453 -0.002 1.00 88.00 189 SER A N 1
ATOM 1528 C CA . SER A 1 189 ? -8.664 -5.901 0.732 1.00 88.00 189 SER A CA 1
ATOM 1529 C C . SER A 1 189 ? -9.045 -7.323 0.309 1.00 88.00 189 SER A C 1
ATOM 1531 O O . SER A 1 189 ? -9.281 -8.177 1.164 1.00 88.00 189 SER A O 1
ATOM 1533 N N . THR A 1 190 ? -9.015 -7.594 -1.002 1.00 83.81 190 THR A N 1
ATOM 1534 C CA . THR A 1 190 ? -9.170 -8.932 -1.582 1.00 83.81 190 THR A CA 1
ATOM 1535 C C . THR A 1 190 ? -7.989 -9.271 -2.489 1.00 83.81 190 THR A C 1
ATOM 1537 O O . THR A 1 190 ? -7.458 -8.432 -3.225 1.00 83.81 190 THR A O 1
ATOM 1540 N N . GLU A 1 191 ? -7.546 -10.520 -2.403 1.00 84.12 191 GLU A N 1
ATOM 1541 C CA . GLU A 1 191 ? -6.428 -11.047 -3.179 1.00 84.12 191 GLU A CA 1
ATOM 1542 C C . GLU A 1 191 ? -6.976 -11.922 -4.306 1.00 84.12 191 GLU A C 1
ATOM 1544 O O . GLU A 1 191 ? -7.021 -13.147 -4.210 1.00 84.12 191 GLU A O 1
ATOM 1549 N N . ASP A 1 192 ? -7.440 -11.256 -5.360 1.00 90.50 192 ASP A N 1
ATOM 1550 C CA . ASP A 1 192 ? -8.015 -11.884 -6.540 1.00 90.50 192 ASP A CA 1
ATOM 1551 C C . ASP A 1 192 ? -7.066 -11.718 -7.732 1.00 90.50 192 ASP A C 1
ATOM 1553 O O . ASP A 1 192 ? -6.208 -10.831 -7.772 1.00 90.50 192 ASP A O 1
ATOM 1557 N N . ALA A 1 193 ? -7.231 -12.556 -8.757 1.00 91.44 193 ALA A N 1
ATOM 1558 C CA . ALA A 1 193 ? -6.389 -12.486 -9.952 1.00 91.44 193 ALA A CA 1
ATOM 1559 C C . ALA A 1 193 ? -6.462 -11.111 -10.643 1.00 91.44 193 ALA A C 1
ATOM 1561 O O . ALA A 1 193 ? -5.464 -10.642 -11.189 1.00 91.44 193 ALA A O 1
ATOM 1562 N N . ASP A 1 194 ? -7.624 -10.458 -10.603 1.00 92.69 194 ASP A N 1
ATOM 1563 C CA . ASP A 1 194 ? -7.829 -9.155 -11.231 1.00 92.69 194 ASP A CA 1
ATOM 1564 C C . ASP A 1 194 ? -7.206 -8.012 -10.420 1.00 92.69 194 ASP A C 1
ATOM 1566 O O . ASP A 1 194 ? -6.609 -7.114 -11.016 1.00 92.69 194 ASP A O 1
ATOM 1570 N N . THR A 1 195 ? -7.250 -8.070 -9.081 1.00 93.06 195 THR A N 1
ATOM 1571 C CA . THR A 1 195 ? -6.601 -7.058 -8.228 1.00 93.06 195 THR A CA 1
ATOM 1572 C C . THR A 1 195 ? -5.081 -7.149 -8.336 1.00 93.06 195 THR A C 1
ATOM 1574 O O . THR A 1 195 ? -4.411 -6.124 -8.472 1.00 93.06 195 THR A O 1
ATOM 1577 N N . LEU A 1 196 ? -4.531 -8.367 -8.376 1.00 93.00 196 LEU A N 1
ATOM 1578 C CA . LEU A 1 196 ? -3.105 -8.593 -8.621 1.00 93.00 196 LEU A CA 1
ATOM 1579 C C . LEU A 1 196 ? -2.684 -8.161 -10.027 1.00 93.00 196 LEU A C 1
ATOM 1581 O O . LEU A 1 196 ? -1.648 -7.517 -10.183 1.00 93.00 196 LEU A O 1
ATOM 1585 N N . ARG A 1 197 ? -3.482 -8.471 -11.058 1.00 94.88 197 ARG A N 1
ATOM 1586 C CA . ARG A 1 197 ? -3.196 -8.012 -12.424 1.00 94.88 197 ARG A CA 1
ATOM 1587 C C . ARG A 1 197 ? -3.152 -6.490 -12.478 1.00 94.88 197 ARG A C 1
ATOM 1589 O O . ARG A 1 197 ? -2.180 -5.950 -12.990 1.00 94.88 197 ARG A O 1
ATOM 1596 N N . TRP A 1 198 ? -4.156 -5.817 -11.915 1.00 95.69 198 TRP A N 1
ATOM 1597 C CA . TRP A 1 198 ? -4.174 -4.358 -11.821 1.00 95.69 198 TRP A CA 1
ATOM 1598 C C . TRP A 1 198 ? -2.906 -3.819 -11.146 1.00 95.69 198 TRP A C 1
ATOM 1600 O O . TRP A 1 198 ? -2.250 -2.944 -11.699 1.00 95.69 198 TRP A O 1
ATOM 1610 N N . PHE A 1 199 ? -2.499 -4.396 -10.012 1.00 95.62 199 PHE A N 1
ATOM 1611 C CA . PHE A 1 199 ? -1.288 -3.985 -9.301 1.00 95.62 199 PHE A CA 1
ATOM 1612 C C . PHE A 1 199 ? -0.022 -4.070 -10.164 1.00 95.62 199 PHE A C 1
ATOM 1614 O O . PHE A 1 199 ? 0.780 -3.136 -10.176 1.00 95.62 199 PHE A O 1
ATOM 1621 N N . PHE A 1 200 ? 0.163 -5.168 -10.902 1.00 93.69 200 PHE A N 1
ATOM 1622 C CA . PHE A 1 200 ? 1.331 -5.323 -11.769 1.00 93.69 200 PHE A CA 1
ATOM 1623 C C . PHE A 1 200 ? 1.289 -4.416 -12.999 1.00 93.69 200 PHE A C 1
ATOM 1625 O O . PHE A 1 200 ? 2.348 -3.988 -13.453 1.00 93.69 200 PHE A O 1
ATOM 1632 N N . GLU A 1 201 ? 0.110 -4.108 -13.538 1.00 95.19 201 GLU A N 1
ATOM 1633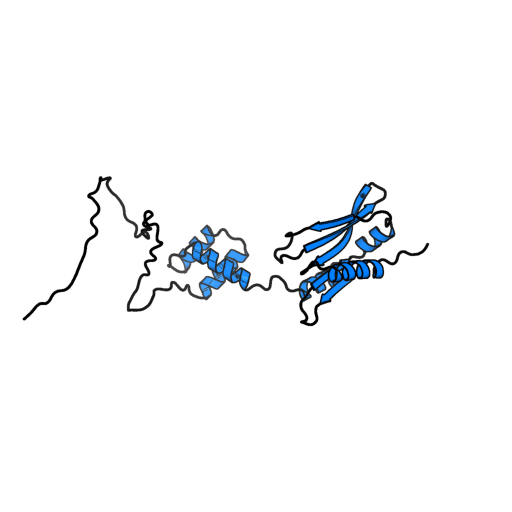 C CA . GLU A 1 201 ? -0.010 -3.130 -14.625 1.00 95.19 201 GLU A CA 1
ATOM 1634 C C . GLU A 1 201 ? 0.315 -1.712 -14.132 1.00 95.19 201 GLU A C 1
ATOM 1636 O O . GLU A 1 201 ? 1.142 -1.044 -14.744 1.00 95.19 201 GLU A O 1
ATOM 1641 N N . GLU A 1 202 ? -0.188 -1.292 -12.964 1.00 95.19 202 GLU A N 1
ATOM 1642 C CA . GLU A 1 202 ? 0.195 0.001 -12.367 1.00 95.19 202 GLU A CA 1
ATOM 1643 C C . GLU A 1 202 ? 1.703 0.081 -12.087 1.00 95.19 202 GLU A C 1
ATOM 1645 O O . GLU A 1 202 ? 2.331 1.120 -12.305 1.00 95.19 202 GLU A O 1
ATOM 1650 N N . PHE A 1 203 ? 2.311 -1.022 -11.633 1.00 94.06 203 PHE A N 1
ATOM 1651 C CA . PHE A 1 203 ? 3.757 -1.094 -11.435 1.00 94.06 203 PHE A CA 1
ATOM 1652 C C . PHE A 1 203 ? 4.523 -0.891 -12.749 1.00 94.06 203 PHE A C 1
ATOM 1654 O O . PHE A 1 203 ? 5.477 -0.114 -12.775 1.00 94.06 203 PHE A O 1
ATOM 1661 N N . LYS A 1 204 ? 4.106 -1.541 -13.843 1.00 92.50 204 LYS A N 1
ATOM 1662 C CA . LYS A 1 204 ? 4.729 -1.376 -15.169 1.00 92.50 204 LYS A CA 1
ATOM 1663 C C . LYS A 1 204 ? 4.546 0.036 -15.717 1.00 92.50 204 LYS A C 1
ATOM 1665 O O . LYS A 1 204 ? 5.506 0.617 -16.218 1.00 92.50 204 LYS A O 1
ATOM 1670 N N . ASP A 1 205 ? 3.347 0.595 -15.589 1.00 93.56 205 ASP A N 1
ATOM 1671 C CA . ASP A 1 205 ? 3.016 1.928 -16.094 1.00 93.56 205 ASP A CA 1
ATOM 1672 C C . ASP A 1 205 ? 3.842 3.019 -15.405 1.00 93.56 205 ASP A C 1
ATOM 1674 O O . ASP A 1 205 ? 4.279 3.984 -16.037 1.00 93.56 205 ASP A O 1
ATOM 1678 N N . LEU A 1 206 ? 4.087 2.867 -14.101 1.00 91.81 206 LEU A N 1
ATOM 1679 C CA . LEU A 1 206 ? 4.886 3.811 -13.319 1.00 91.81 206 LEU A CA 1
ATOM 1680 C C . LEU A 1 206 ? 6.394 3.594 -13.449 1.00 91.81 206 LEU A C 1
ATOM 1682 O O . LEU A 1 206 ? 7.160 4.514 -13.152 1.00 91.81 206 LEU A O 1
ATOM 1686 N N . ASN A 1 207 ? 6.814 2.417 -13.907 1.00 90.31 207 ASN A N 1
ATOM 1687 C CA . ASN A 1 207 ? 8.212 2.050 -14.077 1.00 90.31 207 ASN A CA 1
ATOM 1688 C C . ASN A 1 207 ? 8.479 1.586 -15.519 1.00 90.31 207 ASN A C 1
ATOM 1690 O O . ASN A 1 207 ? 8.829 0.422 -15.740 1.00 90.31 207 ASN A O 1
ATOM 1694 N N . PRO A 1 208 ? 8.333 2.480 -16.519 1.00 84.00 208 PRO A N 1
ATOM 1695 C CA . PRO A 1 208 ? 8.647 2.137 -17.893 1.00 84.00 208 PRO A CA 1
ATOM 1696 C C . PRO A 1 208 ? 10.140 1.833 -17.985 1.00 84.00 208 PRO A C 1
ATOM 1698 O O . PRO A 1 208 ? 10.986 2.697 -17.741 1.00 84.00 208 PRO A O 1
ATOM 1701 N N . VAL A 1 209 ? 10.470 0.593 -18.335 1.00 68.44 209 VAL A N 1
ATOM 1702 C CA . VAL A 1 209 ? 11.850 0.221 -18.633 1.00 68.44 209 VAL A CA 1
ATOM 1703 C C . VAL A 1 209 ? 12.205 0.940 -19.928 1.00 68.44 209 VAL A C 1
ATOM 1705 O O . VAL A 1 209 ? 11.682 0.608 -20.996 1.00 68.44 209 VAL A O 1
ATOM 1708 N N . GLY A 1 210 ? 13.047 1.971 -19.832 1.00 51.59 210 GLY A N 1
ATOM 1709 C CA . GLY A 1 210 ? 13.649 2.578 -21.010 1.00 51.59 210 GLY A CA 1
ATOM 1710 C C . GLY A 1 210 ? 14.274 1.453 -21.823 1.00 51.59 210 GLY A C 1
ATOM 1711 O O . GLY A 1 210 ? 15.128 0.724 -21.319 1.00 51.59 210 GLY A O 1
ATOM 1712 N N . THR A 1 211 ? 13.796 1.243 -23.047 1.00 38.88 211 THR A N 1
ATOM 1713 C CA . THR A 1 211 ? 14.456 0.325 -23.975 1.00 38.88 211 THR A CA 1
ATOM 1714 C C . THR A 1 211 ? 15.726 1.026 -24.451 1.00 38.88 211 THR A C 1
ATOM 1716 O O . THR A 1 211 ? 15.730 1.574 -25.543 1.00 38.88 211 THR A O 1
ATOM 1719 N N . GLN A 1 212 ? 16.741 1.008 -23.578 1.00 37.88 212 GLN A N 1
ATOM 1720 C CA . GLN A 1 212 ? 18.097 1.558 -23.705 1.00 37.88 212 GLN A CA 1
ATOM 1721 C C . GLN A 1 212 ? 18.222 3.071 -23.921 1.00 37.88 212 GLN A C 1
ATOM 1723 O O . GLN A 1 212 ? 17.684 3.616 -24.906 1.00 37.88 212 GLN A O 1
#

InterPro domains:
  IPR048324 ZSWIM1/3, RNaseH-like domain [PF21056] (113-208)
  IPR052579 Zinc finger SWIM domain-containing protein [PTHR31569] (49-208)

Mean predicted aligned error: 18.26 Å

Secondary structure (DSSP, 8-state):
--------------PPPP-------------S--SS------EETTEE------HHHHHHHHHHHHTT--HHHHHHHHHHHHSS---HHHHHHHHHHHHHHS----HHHHHHHHHHHH--EEEEEE-TT--EEEEEEE-HHHHHHHHH--S-EEEEEESSSSTT--EEEEEEEE-TTS-EEEEEEEEESS--HHHHHHHHHHHHHHS-----